Protein AF-A0A9D6NRW2-F1 (afdb_monomer)

Foldseek 3Di:
DDDDPDPPPQDFDWDKDKDKDFDDPDPPPPPVSVVSVVVVPVFFDWDPDWDDDPTTIITITTGGDDGDDPDDDDDDDDPPPCALDADPVRDTHRVCLVVLVVVLVPDDPPDPVSVVSVVVSVVRSVVVVVVVVCVVVVHDDDDDDLPQLLQAQLPPRDGDPVQCVDQFKGARPPPRDIDGSVVRSVSSRVCCQPPNCNHPPNPDPPPDDDD

Sequence (211 aa):
MQSEIHDRDQAARVEARPCRIWPRRQFLHRHLLERAYREAVSPGQRLNSYIITDRYVQFSFKIETGRKKASGEQVGVDTGVNVLAALFTGLKLGIDIKALIETINRCQYASKRQKKLRRALKQRIDLERLRMACEWNRVSYRTVPPYKTSQQWSECGHTEQGNRLSWERFRCRRCGYADDADVNAARNILSRFLTGAYGPGSQTNSVACPT

Secondary structure (DSSP, 8-state):
----------SPPEEEEEEEE---S-TT-HHHHHHHHHHHHTTEEEEEEEEE-SS-EEEEEEEEPPPP-SSS---------SSSEE-TTS-EE-TTHHHHHHHHHTSPTT-HHHHHHHHHHHHHHHHHHHHHHHHHTT--------TTTTTB-TTT--B-GGGB-SSSEEE-TTT--EEEHHHHHHHHHHHHHHHSTTSTTS-----PPP-

Structure (mmCIF, N/CA/C/O backbone):
data_AF-A0A9D6NRW2-F1
#
_entry.id   AF-A0A9D6NRW2-F1
#
loop_
_atom_site.group_PDB
_atom_site.id
_atom_site.type_symbol
_atom_site.label_atom_id
_atom_site.label_alt_id
_atom_site.label_comp_id
_atom_site.label_asym_id
_atom_site.label_entity_id
_atom_site.label_seq_id
_atom_site.pdbx_PDB_ins_code
_atom_site.Cartn_x
_atom_site.Cartn_y
_atom_site.Cartn_z
_atom_site.occupancy
_atom_site.B_iso_or_equiv
_atom_site.auth_seq_id
_atom_site.auth_comp_id
_atom_site.auth_asym_id
_atom_site.auth_atom_id
_atom_site.pdbx_PDB_model_num
ATOM 1 N N . MET A 1 1 ? 35.522 -1.851 -46.512 1.00 33.88 1 MET A N 1
ATOM 2 C CA . MET A 1 1 ? 36.092 -2.735 -45.473 1.00 33.88 1 MET A CA 1
ATOM 3 C C . MET A 1 1 ? 35.004 -3.036 -44.458 1.00 33.88 1 MET A C 1
ATOM 5 O O . MET A 1 1 ? 34.762 -2.228 -43.574 1.00 33.88 1 MET A O 1
ATOM 9 N N . GLN A 1 2 ? 34.287 -4.142 -44.646 1.00 28.48 2 GLN A N 1
ATOM 10 C CA . GLN A 1 2 ? 33.408 -4.696 -43.618 1.00 28.48 2 GLN A CA 1
ATOM 11 C C . GLN A 1 2 ? 34.302 -5.519 -42.688 1.00 28.48 2 GLN A C 1
ATOM 13 O O . GLN A 1 2 ? 34.907 -6.489 -43.129 1.00 28.48 2 GLN A O 1
ATOM 18 N N . SER A 1 3 ? 34.469 -5.081 -41.442 1.00 31.44 3 SER A N 1
ATOM 19 C CA . SER A 1 3 ? 35.182 -5.852 -40.426 1.00 31.44 3 SER A CA 1
ATOM 20 C C . SER A 1 3 ? 34.226 -6.869 -39.810 1.00 31.44 3 SER A C 1
ATOM 22 O O . SER A 1 3 ? 33.222 -6.498 -39.200 1.00 31.44 3 SER A O 1
ATOM 24 N N . GLU A 1 4 ? 34.559 -8.138 -40.005 1.00 34.22 4 GLU A N 1
ATOM 25 C CA . GLU A 1 4 ? 33.902 -9.332 -39.482 1.00 34.22 4 GLU A CA 1
ATOM 26 C C . GLU A 1 4 ? 33.720 -9.265 -37.957 1.00 34.22 4 GLU A C 1
ATOM 28 O O . GLU A 1 4 ? 34.686 -9.248 -37.190 1.00 34.22 4 GLU A O 1
ATOM 33 N N . ILE A 1 5 ? 32.465 -9.272 -37.500 1.00 35.81 5 ILE A N 1
ATOM 34 C CA . ILE A 1 5 ? 32.137 -9.529 -36.097 1.00 35.81 5 ILE A CA 1
ATOM 35 C C . ILE A 1 5 ? 32.291 -11.034 -35.887 1.00 35.81 5 ILE A C 1
ATOM 37 O O . ILE A 1 5 ? 31.466 -11.829 -36.326 1.00 35.81 5 ILE A O 1
ATOM 41 N N . HIS A 1 6 ? 33.393 -11.414 -35.248 1.00 33.50 6 HIS A N 1
ATOM 42 C CA . HIS A 1 6 ? 33.702 -12.790 -34.882 1.00 33.50 6 HIS A CA 1
ATOM 43 C C . HIS A 1 6 ? 32.576 -13.425 -34.043 1.00 33.50 6 HIS A C 1
ATOM 45 O O . HIS A 1 6 ? 32.294 -13.004 -32.919 1.00 33.50 6 HIS A O 1
ATOM 51 N N . ASP A 1 7 ? 31.995 -14.490 -34.594 1.00 38.12 7 ASP A N 1
ATOM 52 C CA . ASP A 1 7 ? 31.037 -15.427 -34.002 1.00 38.12 7 ASP A CA 1
ATOM 53 C C . ASP A 1 7 ? 31.695 -16.250 -32.872 1.00 38.12 7 ASP A C 1
ATOM 55 O O . ASP A 1 7 ? 32.063 -17.411 -33.041 1.00 38.12 7 ASP A O 1
ATOM 59 N N . ARG A 1 8 ? 31.948 -15.618 -31.717 1.00 41.25 8 ARG A N 1
ATOM 60 C CA . ARG A 1 8 ? 32.591 -16.268 -30.552 1.00 41.25 8 ARG A CA 1
ATOM 61 C C . ARG A 1 8 ? 31.644 -16.624 -29.403 1.00 41.25 8 ARG A C 1
ATOM 63 O O . ARG A 1 8 ? 32.096 -17.218 -28.430 1.00 41.25 8 ARG A O 1
ATOM 70 N N . ASP A 1 9 ? 30.347 -16.327 -29.499 1.00 43.69 9 ASP A N 1
ATOM 71 C CA . ASP A 1 9 ? 29.452 -16.312 -28.324 1.00 43.69 9 ASP A CA 1
ATOM 72 C C . ASP A 1 9 ? 28.302 -17.347 -28.363 1.00 43.69 9 ASP A C 1
ATOM 74 O O . ASP A 1 9 ? 27.262 -17.167 -27.724 1.00 43.69 9 ASP A O 1
ATOM 78 N N . GLN A 1 10 ? 28.486 -18.465 -29.084 1.00 43.47 10 GLN A N 1
ATOM 79 C CA . GLN A 1 10 ? 27.529 -19.591 -29.147 1.00 43.47 10 GLN A CA 1
ATOM 80 C C . GLN A 1 10 ? 27.740 -20.680 -28.071 1.00 43.47 10 GLN A C 1
ATOM 82 O O . GLN A 1 10 ? 27.147 -21.760 -28.148 1.00 43.47 10 GLN A O 1
ATOM 87 N N . ALA A 1 11 ? 28.567 -20.434 -27.053 1.00 43.16 11 ALA A N 1
ATOM 88 C CA . ALA A 1 11 ? 28.760 -21.389 -25.963 1.00 43.16 11 ALA A CA 1
ATOM 89 C C . ALA A 1 11 ? 27.529 -21.447 -25.037 1.00 43.16 11 ALA A C 1
ATOM 91 O O . ALA A 1 11 ? 26.902 -20.426 -24.741 1.00 43.16 11 ALA A O 1
ATOM 92 N N . ALA A 1 12 ? 27.198 -22.651 -24.555 1.00 43.31 12 ALA A N 1
ATOM 93 C CA . ALA A 1 12 ? 26.183 -22.858 -23.525 1.00 43.31 12 ALA A CA 1
ATOM 94 C C . ALA A 1 12 ? 26.472 -21.941 -22.325 1.00 43.31 12 ALA A C 1
ATOM 96 O O . ALA A 1 12 ? 27.567 -21.970 -21.756 1.00 43.31 12 ALA A O 1
ATOM 97 N N . ARG A 1 13 ? 25.506 -21.092 -21.955 1.00 49.69 13 ARG A N 1
ATOM 98 C CA . ARG A 1 13 ? 25.654 -20.214 -20.793 1.00 49.69 13 ARG A CA 1
ATOM 99 C C . ARG A 1 13 ? 25.195 -20.928 -19.533 1.00 49.69 13 ARG A C 1
ATOM 101 O O . ARG A 1 13 ? 24.233 -21.696 -19.514 1.00 49.69 13 ARG A O 1
ATOM 108 N N . VAL A 1 14 ? 25.918 -20.629 -18.468 1.00 49.00 14 VAL A N 1
ATOM 109 C CA . VAL A 1 14 ? 25.646 -21.102 -17.122 1.00 49.00 14 VAL A CA 1
ATOM 110 C C . VAL A 1 14 ? 24.808 -20.047 -16.423 1.00 49.00 14 VAL A C 1
ATOM 112 O O . VAL A 1 14 ? 25.286 -18.936 -16.199 1.00 49.00 14 VAL A O 1
ATOM 115 N N . GLU A 1 15 ? 23.577 -20.393 -16.062 1.00 53.94 15 GLU A N 1
ATOM 116 C CA . GLU A 1 15 ? 22.705 -19.500 -15.300 1.00 53.94 15 GLU A CA 1
ATOM 117 C C . GLU A 1 15 ? 22.513 -20.002 -13.871 1.00 53.94 15 GLU A C 1
ATOM 119 O O . GLU A 1 15 ? 22.439 -21.206 -13.615 1.00 53.94 15 GLU A O 1
ATOM 124 N N . ALA A 1 16 ? 22.424 -19.054 -12.934 1.00 52.38 16 ALA A N 1
ATOM 125 C CA . ALA A 1 16 ? 22.124 -19.324 -11.537 1.00 52.38 16 ALA A CA 1
ATOM 126 C C . ALA A 1 16 ? 20.607 -19.268 -11.310 1.00 52.38 16 ALA A C 1
ATOM 128 O O . ALA A 1 16 ? 20.009 -18.196 -11.417 1.00 52.38 16 ALA A O 1
ATOM 129 N N . ARG A 1 17 ? 19.982 -20.394 -10.944 1.00 53.72 17 ARG A N 1
ATOM 130 C CA . ARG A 1 17 ? 18.565 -20.411 -10.537 1.00 53.72 17 ARG A CA 1
ATOM 131 C C . ARG A 1 17 ? 18.404 -20.507 -9.019 1.00 53.72 17 ARG A C 1
ATOM 133 O O . ARG A 1 17 ? 18.996 -21.404 -8.415 1.00 53.72 17 ARG A O 1
ATOM 140 N N . PRO A 1 18 ? 17.603 -19.623 -8.395 1.00 51.34 18 PRO A N 1
ATOM 141 C CA . PRO A 1 18 ? 17.352 -19.669 -6.962 1.00 51.34 18 PRO A CA 1
ATOM 142 C C . PRO A 1 18 ? 16.276 -20.708 -6.607 1.00 51.34 18 PRO A C 1
ATOM 144 O O . PRO A 1 18 ? 15.181 -20.689 -7.161 1.00 51.34 18 PRO A O 1
ATOM 147 N N . CYS A 1 19 ? 16.550 -21.556 -5.618 1.00 56.75 19 CYS A N 1
ATOM 148 C CA . CYS A 1 19 ? 15.573 -22.448 -4.987 1.00 56.75 19 CYS A CA 1
ATOM 149 C C . CYS A 1 19 ? 15.439 -22.089 -3.505 1.00 56.75 19 CYS A C 1
ATOM 151 O O . CYS A 1 19 ? 16.456 -21.962 -2.823 1.00 56.75 19 CYS A O 1
ATOM 153 N N . ARG A 1 20 ? 14.212 -21.917 -2.996 1.00 60.41 20 ARG A N 1
ATOM 154 C CA . ARG A 1 20 ? 13.952 -21.574 -1.587 1.00 60.41 20 ARG A CA 1
ATOM 155 C C . ARG A 1 20 ? 13.416 -22.775 -0.824 1.00 60.41 20 ARG A C 1
ATOM 157 O O . ARG A 1 20 ? 12.373 -23.317 -1.174 1.00 60.41 20 ARG A O 1
ATOM 164 N N . ILE A 1 21 ? 14.097 -23.119 0.260 1.00 63.09 21 ILE A N 1
ATOM 165 C CA . ILE A 1 21 ? 13.715 -24.179 1.185 1.00 63.09 21 ILE A CA 1
ATOM 166 C C . ILE A 1 21 ? 13.201 -23.539 2.474 1.00 63.09 21 ILE A C 1
ATOM 168 O O . ILE A 1 21 ? 13.904 -22.739 3.086 1.00 63.09 21 ILE A O 1
ATOM 172 N N . TRP A 1 22 ? 11.979 -23.876 2.885 1.00 52.72 22 TRP A N 1
ATOM 173 C CA . TRP A 1 22 ? 11.290 -23.260 4.021 1.00 52.72 22 TRP A CA 1
ATOM 174 C C . TRP A 1 22 ? 11.469 -24.088 5.306 1.00 52.72 22 TRP A C 1
ATOM 176 O O . TRP A 1 22 ? 10.912 -25.181 5.393 1.00 52.72 22 TRP A O 1
ATOM 186 N N . PRO A 1 23 ? 12.160 -23.591 6.346 1.00 48.47 23 PRO A N 1
ATOM 187 C CA . PRO A 1 23 ? 12.061 -24.147 7.682 1.00 48.47 23 PRO A CA 1
ATOM 188 C C . PRO A 1 23 ? 10.747 -23.674 8.316 1.00 48.47 23 PRO A C 1
ATOM 190 O O . PRO A 1 23 ? 10.686 -22.628 8.960 1.00 48.47 23 PRO A O 1
ATOM 193 N N . ARG A 1 24 ? 9.657 -24.429 8.148 1.00 47.94 24 ARG A N 1
ATOM 194 C CA . ARG A 1 24 ? 8.547 -24.358 9.114 1.00 47.94 24 ARG A CA 1
ATOM 195 C C . ARG A 1 24 ? 8.767 -25.400 10.207 1.00 47.94 24 ARG A C 1
ATOM 197 O O . ARG A 1 24 ? 9.358 -26.444 9.966 1.00 47.94 24 ARG A O 1
ATOM 204 N N . ARG A 1 25 ? 8.288 -25.068 11.410 1.00 47.59 25 ARG A N 1
ATOM 205 C CA . ARG A 1 25 ? 8.412 -25.743 12.721 1.00 47.59 25 ARG A CA 1
ATOM 206 C C . ARG A 1 25 ? 7.926 -27.209 12.809 1.00 47.59 25 ARG A C 1
ATOM 208 O O . ARG A 1 25 ? 7.444 -27.625 13.853 1.00 47.59 25 ARG A O 1
ATOM 215 N N . GLN A 1 26 ? 8.047 -28.017 11.766 1.00 46.25 26 GLN A N 1
ATOM 216 C CA . GLN A 1 26 ? 7.724 -29.441 11.810 1.00 46.25 26 GLN A CA 1
ATOM 217 C C . GLN A 1 26 ? 8.862 -30.231 11.163 1.00 46.25 26 GLN A C 1
ATOM 219 O O . GLN A 1 26 ? 8.869 -30.504 9.965 1.00 46.25 26 GLN A O 1
ATOM 224 N N . PHE A 1 27 ? 9.841 -30.604 11.989 1.00 46.97 27 PHE A N 1
ATOM 225 C CA . PHE A 1 27 ? 10.793 -31.679 11.706 1.00 46.97 27 PHE A CA 1
ATOM 226 C C . PHE A 1 27 ? 10.055 -33.030 11.691 1.00 46.97 27 PHE A C 1
ATOM 228 O O . PHE A 1 27 ? 10.262 -33.859 12.568 1.00 46.97 27 PHE A O 1
ATOM 235 N N . LEU A 1 28 ? 9.156 -33.252 10.728 1.00 47.03 28 LEU A N 1
ATOM 236 C CA . LEU A 1 28 ? 8.478 -34.548 10.579 1.00 47.03 28 LEU A CA 1
ATOM 237 C C . LEU A 1 28 ? 8.667 -35.209 9.217 1.00 47.03 28 LEU A C 1
ATOM 239 O O . LEU A 1 28 ? 8.385 -36.391 9.083 1.00 47.03 28 LEU A O 1
ATOM 243 N N . HIS A 1 29 ? 9.257 -34.533 8.229 1.00 53.56 29 HIS A N 1
ATOM 244 C CA . HIS A 1 29 ? 9.536 -35.177 6.946 1.00 53.56 29 HIS A CA 1
ATOM 245 C C . HIS A 1 29 ? 10.869 -34.728 6.345 1.00 53.56 29 HIS A C 1
ATOM 247 O O . HIS A 1 29 ? 10.916 -34.036 5.328 1.00 53.56 29 HIS A O 1
ATOM 253 N N . ARG A 1 30 ? 11.975 -35.190 6.944 1.00 53.69 30 ARG A N 1
ATOM 254 C CA . ARG A 1 30 ? 13.327 -35.136 6.348 1.00 53.69 30 ARG A CA 1
ATOM 255 C C . ARG A 1 30 ? 13.319 -35.592 4.881 1.00 53.69 30 ARG A C 1
ATOM 257 O O . ARG A 1 30 ? 13.951 -34.969 4.036 1.00 53.69 30 ARG A O 1
ATOM 264 N N . HIS A 1 31 ? 12.515 -36.606 4.570 1.00 57.12 31 HIS A N 1
ATOM 265 C CA . HIS A 1 31 ? 12.363 -37.143 3.219 1.00 57.12 31 HIS A CA 1
ATOM 266 C C . HIS A 1 31 ? 11.700 -36.179 2.221 1.00 57.12 31 HIS A C 1
ATOM 268 O O . HIS A 1 31 ? 12.054 -36.212 1.049 1.00 57.12 31 HIS A O 1
ATOM 274 N N . LEU A 1 32 ? 10.792 -35.290 2.647 1.00 53.00 32 LEU A N 1
ATOM 275 C CA . LEU A 1 32 ? 10.181 -34.295 1.748 1.00 53.00 32 LEU A CA 1
ATOM 276 C C . LEU A 1 32 ? 11.162 -33.165 1.408 1.00 53.00 32 LEU A C 1
ATOM 278 O O . LEU A 1 32 ? 11.191 -32.700 0.272 1.00 53.00 32 LEU A O 1
ATOM 282 N N . LEU A 1 33 ? 12.010 -32.774 2.364 1.00 54.50 33 LEU A N 1
ATOM 283 C CA . LEU A 1 33 ? 13.116 -31.838 2.137 1.00 54.50 33 LEU A CA 1
ATOM 284 C C . LEU A 1 33 ? 14.186 -32.436 1.218 1.00 54.50 33 LEU A C 1
ATOM 286 O O . LEU A 1 33 ? 14.629 -31.770 0.287 1.00 54.50 33 LEU A O 1
ATOM 290 N N . GLU A 1 34 ? 14.568 -33.696 1.438 1.00 58.88 34 GLU A N 1
ATOM 291 C CA . GLU A 1 34 ? 15.503 -34.409 0.561 1.00 58.88 34 GLU A CA 1
ATOM 292 C C . GLU A 1 34 ? 14.926 -34.615 -0.843 1.00 58.88 34 GLU A C 1
ATOM 294 O O . GLU A 1 34 ? 15.659 -34.481 -1.820 1.00 58.88 34 GLU A O 1
ATOM 299 N N . ARG A 1 35 ? 13.621 -34.885 -0.968 1.00 58.44 35 ARG A N 1
ATOM 300 C CA . ARG A 1 35 ? 12.941 -35.013 -2.261 1.00 58.44 35 ARG A CA 1
ATOM 301 C C . ARG A 1 35 ? 12.887 -33.683 -3.010 1.00 58.44 35 ARG A C 1
ATOM 303 O O . ARG A 1 35 ? 13.325 -33.643 -4.150 1.00 58.44 35 ARG A O 1
ATOM 310 N N . ALA A 1 36 ? 12.460 -32.595 -2.364 1.00 57.03 36 ALA A N 1
ATOM 311 C CA . ALA A 1 36 ? 12.455 -31.260 -2.968 1.00 57.03 36 ALA A CA 1
ATOM 312 C C . ALA A 1 36 ? 13.871 -30.785 -3.342 1.00 57.03 36 ALA A C 1
ATOM 314 O O . ALA A 1 36 ? 14.063 -30.154 -4.379 1.00 57.03 36 ALA A O 1
ATOM 315 N N . TYR A 1 37 ? 14.879 -31.125 -2.529 1.00 62.03 37 TYR A N 1
ATOM 316 C CA . TYR A 1 37 ? 16.284 -30.883 -2.854 1.00 62.03 37 TYR A CA 1
ATOM 317 C C . TYR A 1 37 ? 16.719 -31.699 -4.078 1.00 62.03 37 TYR A C 1
ATOM 319 O O . TYR A 1 37 ? 17.259 -31.127 -5.015 1.00 62.03 37 TYR A O 1
ATOM 327 N N . ARG A 1 38 ? 16.438 -33.009 -4.129 1.00 61.59 38 ARG A N 1
ATOM 328 C CA . ARG A 1 38 ? 16.783 -33.869 -5.278 1.00 61.59 38 ARG A CA 1
ATOM 329 C C . ARG A 1 38 ? 16.070 -33.446 -6.567 1.00 61.59 38 ARG A C 1
ATOM 331 O O . ARG A 1 38 ? 16.714 -33.401 -7.608 1.00 61.59 38 ARG A O 1
ATOM 338 N N . GLU A 1 39 ? 14.790 -33.088 -6.490 1.00 61.78 39 GLU A N 1
ATOM 339 C CA . GLU A 1 39 ? 13.998 -32.598 -7.628 1.00 61.78 39 GLU A CA 1
ATOM 340 C C . GLU A 1 39 ? 14.512 -31.235 -8.137 1.00 61.78 39 GLU A C 1
ATOM 342 O O . GLU A 1 39 ? 14.531 -30.998 -9.341 1.00 61.78 39 GLU A O 1
ATOM 347 N N . ALA A 1 40 ? 15.011 -30.357 -7.255 1.00 55.34 40 ALA A N 1
ATOM 348 C CA . ALA A 1 40 ? 15.626 -29.082 -7.646 1.00 55.34 40 ALA A CA 1
ATOM 349 C C . ALA A 1 40 ? 17.075 -29.212 -8.167 1.00 55.34 40 ALA A C 1
ATOM 351 O O . ALA A 1 40 ? 17.564 -28.312 -8.850 1.00 55.34 40 ALA A O 1
ATOM 352 N N . VAL A 1 41 ? 17.766 -30.307 -7.833 1.00 57.72 41 VAL A N 1
ATOM 353 C CA . VAL A 1 41 ? 19.179 -30.568 -8.170 1.00 57.72 41 VAL A CA 1
ATOM 354 C C . VAL A 1 41 ? 19.350 -31.204 -9.557 1.00 57.72 41 VAL A C 1
ATOM 356 O O . VAL A 1 41 ? 20.443 -31.133 -10.118 1.00 57.72 41 VAL A O 1
ATOM 359 N N . SER A 1 42 ? 18.307 -31.800 -10.147 1.00 52.81 42 SER A N 1
ATOM 360 C CA . SER A 1 42 ? 18.442 -32.604 -11.374 1.00 52.81 42 SER A CA 1
ATOM 361 C C . SER A 1 42 ? 18.473 -31.806 -12.691 1.00 52.81 42 SER A C 1
ATOM 363 O O . SER A 1 42 ? 17.895 -32.242 -13.691 1.00 52.81 42 SER A O 1
ATOM 365 N N . PRO A 1 43 ? 19.127 -30.633 -12.730 1.00 57.56 43 PRO A N 1
ATOM 366 C CA . PRO A 1 43 ? 20.043 -30.440 -13.856 1.00 57.56 43 PRO A CA 1
ATOM 367 C C . PRO A 1 43 ? 21.329 -29.659 -13.528 1.00 57.56 43 PRO A C 1
ATOM 369 O O . PRO A 1 43 ? 21.967 -29.161 -14.454 1.00 57.56 43 PRO A O 1
ATOM 372 N N . GLY A 1 44 ? 21.720 -29.477 -12.258 1.00 63.34 44 GLY A N 1
ATOM 373 C CA . GLY A 1 44 ? 22.738 -28.465 -11.957 1.00 63.34 44 GLY A CA 1
ATOM 374 C C . GLY A 1 44 ? 23.656 -28.662 -10.755 1.00 63.34 44 GLY A C 1
ATOM 375 O O . GLY A 1 44 ? 23.250 -29.099 -9.681 1.00 63.34 44 GLY A O 1
ATOM 376 N N . GLN A 1 45 ? 24.913 -28.231 -10.916 1.00 69.50 45 GLN A N 1
ATOM 377 C CA . GLN A 1 45 ? 25.888 -28.130 -9.828 1.00 69.50 45 GLN A CA 1
ATOM 378 C C . GLN A 1 45 ? 25.470 -27.007 -8.863 1.00 69.50 45 GLN A C 1
ATOM 380 O O . GLN A 1 45 ? 25.255 -25.867 -9.271 1.00 69.50 45 GLN A O 1
ATOM 385 N N . ARG A 1 46 ? 25.371 -27.288 -7.561 1.00 72.31 46 ARG A N 1
ATOM 386 C CA . ARG A 1 46 ? 25.079 -26.259 -6.549 1.00 72.31 46 ARG A CA 1
ATOM 387 C C . ARG A 1 46 ? 26.231 -25.247 -6.460 1.00 72.31 46 ARG A C 1
ATOM 389 O O . ARG A 1 46 ? 27.386 -25.641 -6.327 1.00 72.31 46 ARG A O 1
ATOM 396 N N . LEU A 1 47 ? 25.920 -23.952 -6.479 1.00 71.56 47 LEU A N 1
ATOM 397 C CA . LEU A 1 47 ? 26.892 -22.881 -6.240 1.00 71.56 47 LEU A CA 1
ATOM 398 C C . LEU A 1 47 ? 27.233 -22.768 -4.743 1.00 71.56 47 LEU A C 1
ATOM 400 O O . LEU A 1 47 ? 26.434 -23.124 -3.873 1.00 71.56 47 LEU A O 1
ATOM 404 N N . ASN A 1 48 ? 28.415 -22.229 -4.432 1.00 69.69 48 ASN A N 1
ATOM 405 C CA . ASN A 1 48 ? 28.876 -22.052 -3.047 1.00 69.69 48 ASN A CA 1
ATOM 406 C C . ASN A 1 48 ? 28.132 -20.947 -2.279 1.00 69.69 48 ASN A C 1
ATOM 408 O O . ASN A 1 48 ? 28.246 -20.876 -1.059 1.00 69.69 48 ASN A O 1
ATOM 412 N N . SER A 1 49 ? 27.358 -20.102 -2.962 1.00 6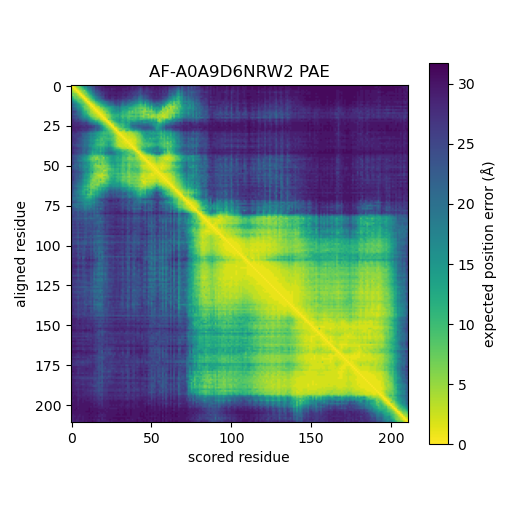6.44 49 SER A N 1
ATOM 413 C CA . SER A 1 49 ? 26.588 -19.032 -2.334 1.00 66.44 49 SER A CA 1
ATOM 414 C C . SER A 1 49 ? 25.223 -19.517 -1.837 1.00 66.44 49 SER A C 1
ATOM 416 O O . SER A 1 49 ? 24.499 -20.240 -2.526 1.00 66.44 49 SER A O 1
ATOM 418 N N . TYR A 1 50 ? 24.858 -19.080 -0.633 1.00 70.94 50 TYR A N 1
ATOM 419 C CA . TYR A 1 50 ? 23.556 -19.323 -0.019 1.00 70.94 50 TYR A CA 1
ATOM 420 C C . TYR A 1 50 ? 23.017 -18.039 0.621 1.00 70.94 50 TYR A C 1
ATOM 422 O O . TYR A 1 50 ? 23.783 -17.196 1.087 1.00 70.94 50 TYR A O 1
ATOM 430 N N . ILE A 1 51 ? 21.691 -17.885 0.653 1.00 71.88 51 ILE A N 1
ATOM 431 C CA . ILE A 1 51 ? 21.018 -16.806 1.395 1.00 71.88 51 ILE A CA 1
ATOM 432 C C . ILE A 1 51 ? 20.226 -17.447 2.527 1.00 71.88 51 ILE A C 1
ATOM 434 O O . ILE A 1 51 ? 19.329 -18.244 2.266 1.00 71.88 51 ILE A O 1
ATOM 438 N N . ILE A 1 52 ? 20.533 -17.088 3.772 1.00 70.38 52 ILE A N 1
ATOM 439 C CA . ILE A 1 52 ? 19.804 -17.564 4.953 1.00 70.38 52 ILE A CA 1
ATOM 440 C C . ILE A 1 52 ? 18.929 -16.430 5.476 1.00 70.38 52 ILE A C 1
ATOM 442 O O . ILE A 1 52 ? 19.386 -15.303 5.656 1.00 70.38 52 ILE A O 1
ATOM 446 N N . THR A 1 53 ? 17.664 -16.742 5.725 1.00 66.69 53 THR A N 1
ATOM 447 C CA . THR A 1 53 ? 16.702 -15.876 6.410 1.00 66.69 53 THR A CA 1
ATOM 448 C C . THR A 1 53 ? 16.017 -16.665 7.525 1.00 66.69 53 THR A C 1
ATOM 450 O O . THR A 1 53 ? 16.125 -17.889 7.582 1.00 66.69 53 THR A O 1
ATOM 453 N N . ASP A 1 54 ? 15.262 -15.982 8.384 1.00 63.16 54 ASP A N 1
ATOM 454 C CA . ASP A 1 54 ? 14.407 -16.598 9.410 1.00 63.16 54 ASP A CA 1
ATOM 455 C C . ASP A 1 54 ? 13.296 -17.493 8.823 1.00 63.16 54 ASP A C 1
ATOM 457 O O . ASP A 1 54 ? 12.714 -18.310 9.533 1.00 63.16 54 ASP A O 1
ATOM 461 N N . ARG A 1 55 ? 12.994 -17.341 7.526 1.00 54.91 55 ARG A N 1
ATOM 462 C CA . ARG A 1 55 ? 11.875 -18.007 6.841 1.00 54.91 55 ARG A CA 1
ATOM 463 C C . ARG A 1 55 ? 12.279 -19.009 5.774 1.00 54.91 55 ARG A C 1
ATOM 465 O O . ARG A 1 55 ? 11.425 -19.796 5.371 1.00 54.91 55 ARG A O 1
ATOM 472 N N . TYR A 1 56 ? 13.507 -18.941 5.266 1.00 66.38 56 TYR A N 1
ATOM 473 C CA . TYR A 1 56 ? 14.009 -19.831 4.219 1.00 66.38 56 TYR A CA 1
ATOM 474 C C . TYR A 1 56 ? 15.533 -19.807 4.093 1.00 66.38 56 TYR A C 1
ATOM 476 O O . TYR A 1 56 ? 16.185 -18.800 4.380 1.00 66.38 56 TYR A O 1
ATOM 484 N N . VAL A 1 57 ? 16.073 -20.900 3.556 1.00 66.44 57 VAL A N 1
ATOM 485 C CA . VAL A 1 57 ? 17.419 -20.973 2.982 1.00 66.44 57 VAL A CA 1
ATOM 486 C C . VAL A 1 57 ? 17.281 -21.030 1.466 1.00 66.44 57 VAL A C 1
ATOM 488 O O . VAL A 1 57 ? 16.516 -21.836 0.941 1.00 66.44 57 VAL A O 1
ATOM 491 N N . GLN A 1 58 ? 17.982 -20.154 0.755 1.00 72.62 58 GLN A N 1
ATOM 492 C CA . GLN A 1 58 ? 18.027 -20.156 -0.700 1.00 72.62 58 GLN A CA 1
ATOM 493 C C . GLN A 1 58 ? 19.356 -20.725 -1.182 1.00 72.62 58 GLN A C 1
ATOM 495 O O . GLN A 1 58 ? 20.415 -20.207 -0.822 1.00 72.62 58 GLN A O 1
ATOM 500 N N . PHE A 1 59 ? 19.280 -21.738 -2.038 1.00 71.69 59 PHE A N 1
ATOM 501 C CA . PHE A 1 59 ? 20.416 -22.278 -2.776 1.00 71.69 59 PHE A CA 1
ATOM 502 C C . PHE A 1 59 ? 20.354 -21.800 -4.222 1.00 71.69 59 PHE A C 1
ATOM 504 O O . PHE A 1 59 ? 19.267 -21.658 -4.785 1.00 71.69 59 PHE A O 1
ATOM 511 N N . SER A 1 60 ? 21.516 -21.559 -4.817 1.00 72.00 60 SER A N 1
ATOM 512 C CA . SER A 1 60 ? 21.631 -21.256 -6.241 1.00 72.00 60 SER A CA 1
ATOM 513 C C . SER A 1 60 ? 22.270 -22.439 -6.955 1.00 72.00 60 SER A C 1
ATOM 515 O O . SER A 1 60 ? 23.266 -22.983 -6.476 1.00 72.00 60 SER A O 1
ATOM 517 N N . PHE A 1 61 ? 21.722 -22.827 -8.101 1.00 71.25 61 PHE A N 1
ATOM 518 C CA . PHE A 1 61 ? 22.238 -23.933 -8.909 1.00 71.25 61 PHE A CA 1
ATOM 519 C C . PHE A 1 61 ? 22.724 -23.414 -10.255 1.00 71.25 61 PHE A C 1
ATOM 521 O O . PHE A 1 61 ? 22.046 -22.596 -10.875 1.00 71.25 61 PHE A O 1
ATOM 528 N N . LYS A 1 62 ? 23.891 -23.896 -10.684 1.00 65.69 62 LYS A N 1
ATOM 529 C CA . LYS A 1 62 ? 24.420 -23.755 -12.039 1.00 65.69 62 LYS A CA 1
ATOM 530 C C . LYS A 1 62 ? 23.689 -24.756 -12.916 1.00 65.69 62 LYS A C 1
ATOM 532 O O . LYS A 1 62 ? 23.874 -25.952 -12.736 1.00 65.69 62 LYS A O 1
ATOM 537 N N . ILE A 1 63 ? 22.867 -24.265 -13.833 1.00 68.12 63 ILE A N 1
ATOM 538 C CA . ILE A 1 63 ? 22.151 -25.103 -14.796 1.00 68.12 63 ILE A CA 1
ATOM 539 C C . ILE A 1 63 ? 22.762 -24.862 -16.171 1.00 68.12 63 ILE A C 1
ATOM 541 O O . ILE A 1 63 ? 22.988 -23.712 -16.561 1.00 68.12 63 ILE A O 1
ATOM 545 N N . GLU A 1 64 ? 23.045 -25.946 -16.888 1.00 63.50 64 GLU A N 1
ATOM 546 C CA . GLU A 1 64 ? 23.391 -25.870 -18.302 1.00 63.50 64 GLU A CA 1
ATOM 547 C C . GLU A 1 64 ? 22.135 -25.503 -19.087 1.00 63.50 64 GLU A C 1
ATOM 549 O O . GLU A 1 64 ? 21.148 -26.239 -19.113 1.00 63.50 64 GLU A O 1
ATOM 554 N N . THR A 1 65 ? 22.145 -24.318 -19.688 1.00 62.97 65 THR A N 1
ATOM 555 C CA . THR A 1 65 ? 21.077 -23.907 -20.596 1.00 62.97 65 THR A CA 1
ATOM 556 C C . THR A 1 65 ? 21.436 -24.334 -22.018 1.00 62.97 65 THR A C 1
ATOM 558 O O . THR A 1 65 ? 22.603 -24.296 -22.412 1.00 62.97 65 THR A O 1
ATOM 561 N N . GLY A 1 66 ? 20.435 -24.783 -22.786 1.00 66.44 66 GLY A N 1
ATOM 5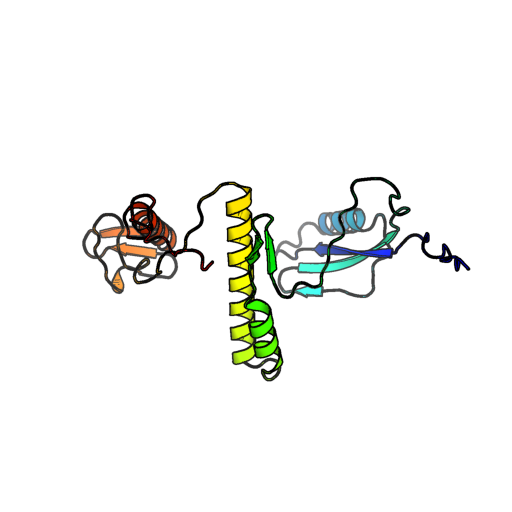62 C CA . GLY A 1 66 ? 20.618 -25.125 -24.199 1.00 66.44 66 GLY A CA 1
ATOM 563 C C . GLY A 1 66 ? 21.081 -23.922 -25.031 1.00 66.44 66 GLY A C 1
ATOM 564 O O . GLY A 1 66 ? 21.117 -22.787 -24.551 1.00 66.44 66 GLY A O 1
ATOM 565 N N . ARG A 1 67 ? 21.419 -24.154 -26.306 1.00 62.88 67 ARG A N 1
ATOM 566 C CA . ARG A 1 67 ? 21.802 -23.071 -27.230 1.00 62.88 67 ARG A CA 1
ATOM 567 C C . ARG A 1 67 ? 20.721 -21.983 -27.248 1.00 62.88 67 ARG A C 1
ATOM 569 O O . ARG A 1 67 ? 19.528 -22.296 -27.260 1.00 62.88 67 ARG A O 1
ATOM 576 N N . LYS A 1 68 ? 21.134 -20.708 -27.261 1.00 60.34 68 LYS A N 1
ATOM 577 C CA . LYS A 1 68 ? 20.208 -19.576 -27.425 1.00 60.34 68 LYS A CA 1
ATOM 578 C C . LYS A 1 68 ? 19.329 -19.827 -28.651 1.00 60.34 68 LYS A C 1
ATOM 580 O O . LYS A 1 68 ? 19.837 -20.183 -29.713 1.00 60.34 68 LYS A O 1
ATOM 585 N N . LYS A 1 69 ? 18.017 -19.638 -28.506 1.00 66.12 69 LYS A N 1
ATOM 586 C CA . LYS A 1 69 ? 17.094 -19.716 -29.641 1.00 66.12 69 LYS A CA 1
ATOM 587 C C . LYS A 1 69 ? 17.437 -18.582 -30.609 1.00 66.12 69 LYS A C 1
ATOM 589 O O . LYS A 1 69 ? 17.301 -17.417 -30.252 1.00 66.12 69 LYS A O 1
ATOM 594 N N . ALA A 1 70 ? 17.910 -18.930 -31.804 1.00 60.72 70 ALA A N 1
ATOM 595 C CA . ALA A 1 70 ? 18.233 -17.962 -32.854 1.00 60.72 70 ALA A CA 1
ATOM 596 C C . ALA A 1 70 ? 16.972 -17.384 -33.524 1.00 60.72 70 ALA A C 1
ATOM 598 O O . ALA A 1 70 ? 17.028 -16.315 -34.123 1.00 60.72 70 ALA A O 1
ATOM 599 N N . SER A 1 71 ? 15.830 -18.065 -33.389 1.00 58.06 71 SER A N 1
ATOM 600 C CA . SER A 1 71 ? 14.538 -17.670 -33.950 1.00 58.06 71 SER A CA 1
ATOM 601 C C . SER A 1 71 ? 13.423 -17.723 -32.898 1.00 58.06 71 SER A C 1
ATOM 603 O O . SER A 1 71 ? 13.435 -18.550 -31.982 1.00 58.06 71 SER A O 1
ATOM 605 N N . GLY A 1 72 ? 12.474 -16.794 -33.018 1.00 61.81 72 GLY A N 1
ATOM 606 C CA . GLY A 1 72 ? 11.405 -16.529 -32.053 1.00 61.81 72 GLY A CA 1
ATOM 607 C C . GLY A 1 72 ? 11.235 -15.027 -31.824 1.00 61.81 72 GLY A C 1
ATOM 608 O O . GLY A 1 72 ? 12.081 -14.240 -32.243 1.00 61.81 72 GLY A O 1
ATOM 609 N N . GLU A 1 73 ? 10.145 -14.623 -31.174 1.00 44.69 73 GLU A N 1
ATOM 610 C CA . GLU A 1 73 ? 9.925 -13.229 -30.781 1.00 44.69 73 GLU A CA 1
ATOM 611 C C . GLU A 1 73 ? 11.012 -12.811 -29.776 1.00 44.69 73 GLU A C 1
ATOM 613 O O . GLU A 1 73 ? 11.076 -13.304 -28.647 1.00 44.69 73 GLU A O 1
ATOM 618 N N . GLN A 1 74 ? 11.938 -11.965 -30.225 1.00 50.16 74 GLN A N 1
ATOM 619 C CA . GLN A 1 74 ? 13.033 -11.463 -29.405 1.00 50.16 74 GLN A CA 1
ATOM 620 C C . GLN A 1 74 ? 12.590 -10.158 -28.750 1.00 50.16 74 GLN A C 1
ATOM 622 O O . GLN A 1 74 ? 12.357 -9.160 -29.428 1.00 50.16 74 GLN A O 1
ATOM 627 N N . VAL A 1 75 ? 12.497 -10.155 -27.421 1.00 45.31 75 VAL A N 1
ATOM 628 C CA . VAL A 1 75 ? 12.223 -8.939 -26.651 1.00 45.31 75 VAL A CA 1
ATOM 629 C C . VAL A 1 75 ? 13.549 -8.397 -26.129 1.00 45.31 75 VAL A C 1
ATOM 631 O O . VAL A 1 75 ? 14.138 -8.945 -25.196 1.00 45.31 75 VAL A O 1
ATOM 634 N N . GLY A 1 76 ? 14.038 -7.322 -26.745 1.00 37.09 76 GLY A N 1
ATOM 635 C CA . GLY A 1 76 ? 15.126 -6.525 -26.186 1.00 37.09 76 GLY A CA 1
ATOM 636 C C . GLY A 1 76 ? 14.616 -5.742 -24.977 1.00 37.09 76 GLY A C 1
ATOM 637 O O . GLY A 1 76 ? 13.714 -4.921 -25.112 1.00 37.09 76 GLY A O 1
ATOM 638 N N . VAL A 1 77 ? 15.169 -6.004 -23.793 1.00 35.34 77 VAL A N 1
ATOM 639 C CA . VAL A 1 77 ? 14.830 -5.266 -22.568 1.00 35.34 77 VAL A CA 1
ATOM 640 C C . VAL A 1 77 ? 15.951 -4.271 -22.288 1.00 35.34 77 VAL A C 1
ATOM 642 O O . VAL A 1 77 ? 17.003 -4.649 -21.775 1.00 35.34 77 VAL A O 1
ATOM 645 N N . ASP A 1 78 ? 15.739 -3.002 -22.638 1.00 38.09 78 ASP A N 1
ATOM 646 C CA . ASP A 1 78 ? 16.624 -1.917 -22.215 1.00 38.09 78 ASP A CA 1
ATOM 647 C C . ASP A 1 78 ? 16.468 -1.705 -20.701 1.00 38.09 78 ASP A C 1
ATOM 649 O O . ASP A 1 78 ? 15.422 -1.279 -20.209 1.00 38.09 78 ASP A O 1
ATOM 653 N N . THR A 1 79 ? 17.506 -2.046 -19.936 1.00 43.72 79 THR A N 1
ATOM 654 C CA . THR A 1 79 ? 17.548 -1.827 -18.484 1.00 43.72 79 THR A CA 1
ATOM 655 C C . THR A 1 79 ? 18.008 -0.415 -18.108 1.00 43.72 79 THR A C 1
ATOM 657 O O . THR A 1 79 ? 18.185 -0.131 -16.923 1.00 43.72 79 THR A O 1
ATOM 660 N N . GLY A 1 80 ? 18.208 0.484 -19.079 1.00 47.84 80 GLY A N 1
ATOM 661 C CA . GLY A 1 80 ? 18.568 1.890 -18.890 1.00 47.84 80 GLY A CA 1
ATOM 662 C C . GLY A 1 80 ? 17.417 2.752 -18.373 1.00 47.84 80 GLY A C 1
ATOM 663 O O . GLY A 1 80 ? 17.093 3.792 -18.940 1.00 47.84 80 GLY A O 1
ATOM 664 N N . VAL A 1 81 ? 16.739 2.338 -17.305 1.00 55.38 81 VAL A N 1
ATOM 665 C CA . VAL A 1 81 ? 15.468 2.963 -16.942 1.00 55.38 81 VAL A CA 1
ATOM 666 C C . VAL A 1 81 ? 15.711 4.128 -15.970 1.00 55.38 81 VAL A C 1
ATOM 668 O O . VAL A 1 81 ? 15.757 3.972 -14.754 1.00 55.38 81 VAL A O 1
ATOM 671 N N . ASN A 1 82 ? 15.853 5.345 -16.519 1.00 62.44 82 ASN A N 1
ATOM 672 C CA . ASN A 1 82 ? 15.710 6.605 -15.758 1.00 62.44 82 ASN A CA 1
ATOM 673 C C . ASN A 1 82 ? 14.288 6.779 -15.171 1.00 62.44 82 ASN A C 1
ATOM 675 O O . ASN A 1 82 ? 14.024 7.726 -14.435 1.00 62.44 82 ASN A O 1
ATOM 679 N N . VAL A 1 83 ? 13.372 5.885 -15.538 1.00 70.06 83 VAL A N 1
ATOM 680 C CA . VAL A 1 83 ? 11.969 5.818 -15.127 1.00 70.06 83 VAL A CA 1
ATOM 681 C C . VAL A 1 83 ? 11.688 4.402 -14.591 1.00 70.06 83 VAL A C 1
ATOM 683 O O . VAL A 1 83 ? 12.600 3.594 -14.489 1.00 70.06 83 VAL A O 1
ATOM 686 N N . LEU A 1 84 ? 10.471 4.061 -14.187 1.00 74.75 84 LEU A N 1
ATOM 687 C CA . LEU A 1 84 ? 10.105 2.672 -13.870 1.00 74.75 84 LEU A CA 1
ATOM 688 C C . LEU A 1 84 ? 9.554 1.940 -15.092 1.00 74.75 84 LEU A C 1
ATOM 690 O O . LEU A 1 84 ? 9.838 0.763 -15.289 1.00 74.75 84 LEU A O 1
ATOM 694 N N . ALA A 1 85 ? 8.745 2.641 -15.884 1.00 69.75 85 ALA A N 1
ATOM 695 C CA . ALA A 1 85 ? 8.119 2.119 -17.086 1.00 69.75 85 ALA A CA 1
ATOM 696 C C . ALA A 1 85 ? 7.784 3.266 -18.045 1.00 69.75 85 ALA A C 1
ATOM 698 O O . ALA A 1 85 ? 7.465 4.375 -17.609 1.00 69.75 85 ALA A O 1
ATOM 699 N N . ALA A 1 86 ? 7.826 2.985 -19.343 1.00 73.00 86 ALA A N 1
ATOM 700 C CA . ALA A 1 86 ? 7.270 3.840 -20.382 1.00 73.00 86 ALA A CA 1
ATOM 701 C C . ALA A 1 86 ? 6.101 3.097 -21.036 1.00 73.00 86 ALA A C 1
ATOM 703 O O . ALA A 1 86 ? 6.226 1.923 -21.380 1.00 73.00 86 ALA A O 1
ATOM 704 N N . LEU A 1 87 ? 4.958 3.765 -21.162 1.00 66.88 87 LEU A N 1
ATOM 705 C CA . LEU A 1 87 ? 3.757 3.218 -21.784 1.00 66.88 87 LEU A CA 1
ATOM 706 C C . LEU A 1 87 ? 3.691 3.621 -23.263 1.00 66.88 87 LEU A C 1
ATOM 708 O O . LEU A 1 87 ? 4.239 4.652 -23.654 1.00 66.88 87 LEU A O 1
ATOM 712 N N . PHE A 1 88 ? 2.959 2.851 -24.077 1.00 65.31 88 PHE A N 1
ATOM 713 C CA . PHE A 1 88 ? 2.737 3.158 -25.502 1.00 65.31 88 PHE A CA 1
ATOM 714 C C . PHE A 1 88 ? 2.011 4.497 -25.723 1.00 65.31 88 PHE A C 1
ATOM 716 O O . PHE A 1 88 ? 2.116 5.097 -26.786 1.00 65.31 88 PHE A O 1
ATOM 723 N N . THR A 1 89 ? 1.306 4.988 -24.701 1.00 70.06 89 THR A N 1
ATOM 724 C CA . THR A 1 89 ? 0.6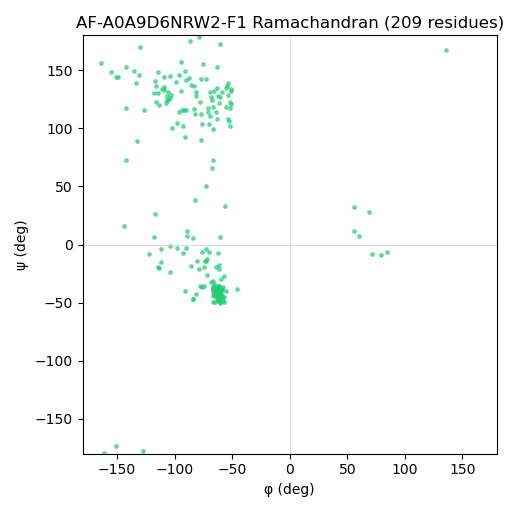58 6.305 -24.672 1.00 70.06 89 THR A CA 1
ATOM 725 C C . THR A 1 89 ? 1.647 7.467 -24.525 1.00 70.06 89 THR A C 1
ATOM 727 O O . THR A 1 89 ? 1.231 8.619 -24.494 1.00 70.06 89 THR A O 1
ATOM 730 N N . GLY A 1 90 ? 2.946 7.189 -24.369 1.00 71.25 90 GLY A N 1
ATOM 731 C CA . GLY A 1 90 ? 3.981 8.185 -24.080 1.00 71.25 90 GLY A CA 1
ATOM 732 C C . GLY A 1 90 ? 4.123 8.528 -22.592 1.00 71.25 90 GLY A C 1
ATOM 733 O O . GLY A 1 90 ? 5.067 9.224 -22.211 1.00 71.25 90 GLY A O 1
ATOM 734 N N . LEU A 1 91 ? 3.241 8.013 -21.726 1.00 73.31 91 LEU A N 1
ATOM 735 C CA . LEU A 1 91 ? 3.323 8.232 -20.282 1.00 73.31 91 LEU A CA 1
ATOM 736 C C . LEU A 1 91 ? 4.533 7.497 -19.684 1.00 73.31 91 LEU A C 1
ATOM 738 O O . LEU A 1 91 ? 4.724 6.301 -19.900 1.00 73.31 91 LEU A O 1
ATOM 742 N N . LYS A 1 92 ? 5.322 8.207 -18.874 1.00 78.25 92 LYS A N 1
ATOM 743 C CA . LYS A 1 92 ? 6.456 7.651 -18.126 1.00 78.25 92 LYS A CA 1
ATOM 744 C C . LYS A 1 92 ? 6.107 7.568 -16.641 1.00 78.25 92 LYS A C 1
ATOM 746 O O . LYS A 1 92 ? 5.798 8.582 -16.019 1.00 78.25 92 LYS A O 1
ATOM 751 N N . LEU A 1 93 ? 6.173 6.371 -16.070 1.00 74.12 93 LEU A N 1
ATOM 752 C CA . LEU A 1 93 ? 5.921 6.110 -14.651 1.00 74.12 93 LEU A CA 1
ATOM 753 C C . LEU A 1 93 ? 7.237 6.072 -13.878 1.00 74.12 93 LEU A C 1
ATOM 755 O O . LEU A 1 93 ? 8.242 5.612 -14.407 1.00 74.12 93 LEU A O 1
ATOM 759 N N . GLY A 1 94 ? 7.244 6.523 -12.622 1.00 74.88 94 GLY A N 1
ATOM 760 C CA . GLY A 1 94 ? 8.416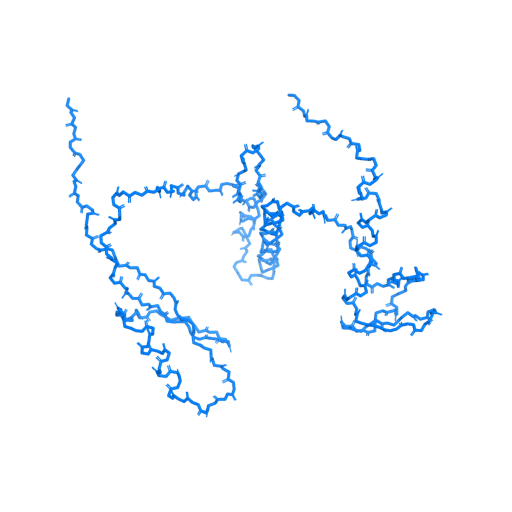 6.423 -11.740 1.00 74.88 94 GLY A CA 1
ATOM 761 C C . GLY A 1 94 ? 9.611 7.302 -12.129 1.00 74.88 94 GLY A C 1
ATOM 762 O O . GLY A 1 94 ? 10.750 6.952 -11.832 1.00 74.88 94 GLY A O 1
ATOM 763 N N . ILE A 1 95 ? 9.364 8.438 -12.786 1.00 82.69 95 ILE A N 1
ATOM 764 C CA . ILE A 1 95 ? 10.379 9.457 -13.126 1.00 82.69 95 ILE A CA 1
ATOM 765 C C . ILE A 1 95 ? 11.137 9.994 -11.895 1.00 82.69 95 ILE A C 1
ATOM 767 O O . ILE A 1 95 ? 12.288 10.408 -11.988 1.00 82.69 95 ILE A O 1
ATOM 771 N N . ASP A 1 96 ? 10.501 9.962 -10.723 1.00 83.94 96 ASP A N 1
ATOM 772 C CA . ASP A 1 96 ? 11.011 10.432 -9.434 1.00 83.94 96 ASP A CA 1
ATOM 773 C C . ASP A 1 96 ? 11.952 9.427 -8.747 1.00 83.94 96 ASP A C 1
ATOM 775 O O . ASP A 1 96 ? 12.682 9.780 -7.815 1.00 83.94 96 ASP A O 1
ATOM 779 N N . ILE A 1 97 ? 11.975 8.172 -9.205 1.00 84.31 97 ILE A N 1
ATOM 780 C CA . ILE A 1 97 ? 12.715 7.085 -8.551 1.00 84.31 97 ILE A CA 1
ATOM 781 C C . ILE A 1 97 ? 14.219 7.345 -8.548 1.00 84.31 97 ILE A C 1
ATOM 783 O O . ILE A 1 97 ? 14.879 7.086 -7.539 1.00 84.31 97 ILE A O 1
ATOM 787 N N . LYS A 1 98 ? 14.765 7.900 -9.633 1.00 84.31 98 LYS A N 1
ATOM 788 C CA . LYS A 1 98 ? 16.197 8.200 -9.729 1.00 84.31 98 LYS A CA 1
ATOM 789 C C . LYS A 1 98 ? 16.645 9.183 -8.644 1.00 84.31 98 LYS A C 1
ATOM 791 O O . LYS A 1 98 ? 17.569 8.883 -7.888 1.00 84.31 98 LYS A O 1
ATOM 796 N N . ALA A 1 99 ? 15.922 10.291 -8.483 1.00 86.81 99 ALA A N 1
ATOM 797 C CA . ALA A 1 99 ? 16.208 11.291 -7.454 1.00 86.81 99 ALA A CA 1
ATOM 798 C C . ALA A 1 99 ? 16.094 10.709 -6.026 1.00 86.81 99 ALA A C 1
ATOM 800 O O . ALA A 1 99 ? 16.884 11.037 -5.130 1.00 86.81 99 ALA A O 1
ATOM 801 N N . LEU A 1 100 ? 15.141 9.795 -5.800 1.00 86.19 100 LEU A N 1
ATOM 802 C CA . LEU A 1 100 ? 15.006 9.080 -4.527 1.00 86.19 100 LEU A CA 1
ATOM 803 C C . LEU A 1 100 ? 16.201 8.154 -4.256 1.00 86.19 100 LEU A C 1
ATOM 805 O O . LEU A 1 100 ? 16.717 8.141 -3.136 1.00 86.19 100 LEU A O 1
ATOM 809 N N . ILE A 1 101 ? 16.666 7.409 -5.263 1.00 87.44 101 ILE A N 1
ATOM 810 C CA . ILE A 1 101 ? 17.847 6.537 -5.159 1.00 87.44 101 ILE A CA 1
ATOM 811 C C . ILE A 1 101 ? 19.098 7.362 -4.846 1.00 87.44 101 ILE A C 1
ATOM 813 O O . ILE A 1 101 ? 19.830 7.034 -3.913 1.00 87.44 101 ILE A O 1
ATOM 817 N N . GLU A 1 102 ? 19.311 8.471 -5.551 1.00 89.75 102 GLU A N 1
ATOM 818 C CA . GLU A 1 102 ? 20.432 9.383 -5.296 1.00 89.75 102 GLU A CA 1
ATOM 819 C C . GLU A 1 102 ? 20.390 9.942 -3.866 1.00 89.75 102 GLU A C 1
ATOM 821 O O . GLU A 1 102 ? 21.407 10.033 -3.175 1.00 89.75 102 GLU A O 1
ATOM 826 N N . THR A 1 103 ? 19.197 10.242 -3.355 1.00 89.62 103 THR A N 1
ATOM 827 C CA . THR A 1 103 ? 19.007 10.682 -1.967 1.00 89.62 103 THR A CA 1
ATOM 828 C C . THR A 1 103 ? 19.334 9.580 -0.954 1.00 89.62 103 THR A C 1
ATOM 830 O O . THR A 1 103 ? 19.927 9.856 0.091 1.00 89.62 103 THR A O 1
ATOM 833 N N . ILE A 1 104 ? 19.001 8.323 -1.257 1.00 89.88 104 ILE A N 1
ATOM 834 C CA . ILE A 1 104 ? 19.353 7.156 -0.433 1.00 89.88 104 ILE A CA 1
ATOM 835 C C . ILE A 1 104 ? 20.865 6.912 -0.428 1.00 89.88 104 ILE A C 1
ATOM 837 O O . ILE A 1 104 ? 21.415 6.575 0.625 1.00 89.88 104 ILE A O 1
ATOM 841 N N . ASN A 1 105 ? 21.526 7.086 -1.573 1.00 89.19 105 ASN A N 1
ATOM 842 C CA . ASN A 1 105 ? 22.966 6.875 -1.722 1.00 89.19 105 ASN A CA 1
ATOM 843 C C . ASN A 1 105 ? 23.785 7.920 -0.955 1.00 89.19 105 ASN A C 1
ATOM 845 O O . ASN A 1 105 ? 24.826 7.587 -0.404 1.00 89.19 105 ASN A O 1
ATOM 849 N N . ARG A 1 106 ? 23.274 9.153 -0.830 1.00 91.69 106 ARG A N 1
ATOM 850 C CA . ARG A 1 106 ? 23.879 10.208 0.004 1.00 91.69 106 ARG A CA 1
ATOM 851 C C . ARG A 1 106 ? 23.706 9.993 1.510 1.00 91.69 106 ARG A C 1
ATOM 853 O O . ARG A 1 106 ? 24.336 10.683 2.306 1.00 91.69 106 ARG A O 1
ATOM 860 N N . CYS A 1 107 ? 22.823 9.090 1.933 1.00 92.31 107 CYS A N 1
ATOM 861 C CA . CYS A 1 107 ? 22.634 8.822 3.355 1.00 92.31 107 CYS A CA 1
ATOM 862 C C . CYS A 1 107 ? 23.765 7.951 3.905 1.00 92.31 107 CYS A C 1
ATOM 864 O O . CYS A 1 107 ? 24.149 6.965 3.278 1.00 92.31 107 CYS A O 1
ATOM 866 N N . GLN A 1 108 ? 24.190 8.231 5.142 1.00 91.88 108 GLN A N 1
ATOM 867 C CA . GLN A 1 108 ? 25.092 7.348 5.880 1.00 91.88 108 GLN A CA 1
ATOM 868 C C . GLN A 1 108 ? 24.555 5.910 5.880 1.00 91.88 108 GLN A C 1
ATOM 870 O O . GLN A 1 108 ? 23.363 5.669 6.145 1.00 91.88 108 GLN A O 1
ATOM 875 N N . TYR A 1 109 ? 25.452 4.968 5.593 1.00 90.62 109 TYR A N 1
ATOM 876 C CA . TYR A 1 109 ? 25.145 3.548 5.519 1.00 90.62 109 TYR A CA 1
ATOM 877 C C . TYR A 1 109 ? 24.488 3.038 6.809 1.00 90.62 109 TYR A C 1
ATOM 879 O O . TYR A 1 109 ? 24.883 3.398 7.916 1.00 90.62 109 TYR A O 1
ATOM 887 N N . ALA A 1 110 ? 23.442 2.223 6.652 1.00 87.50 110 ALA A N 1
ATOM 888 C CA . ALA A 1 110 ? 22.655 1.604 7.721 1.00 87.50 110 ALA A CA 1
ATOM 889 C C . ALA A 1 110 ? 21.940 2.569 8.694 1.00 87.50 110 ALA A C 1
ATOM 891 O O . ALA A 1 110 ? 21.298 2.112 9.650 1.00 87.50 110 ALA A O 1
ATOM 892 N N . SER A 1 111 ? 21.953 3.879 8.424 1.00 94.31 111 SER A N 1
ATOM 893 C CA . SER A 1 111 ? 21.259 4.879 9.241 1.00 94.31 111 SER A CA 1
ATOM 894 C C . SER A 1 111 ? 19.736 4.679 9.255 1.00 94.31 111 SER A C 1
ATOM 896 O O . SER A 1 111 ? 19.126 4.176 8.302 1.00 94.31 111 SER A O 1
ATOM 898 N N . LYS A 1 112 ? 19.076 5.126 10.337 1.00 95.50 112 LYS A N 1
ATOM 899 C CA . LYS A 1 112 ? 17.601 5.108 10.455 1.00 95.50 112 LYS A CA 1
ATOM 900 C C . LYS A 1 112 ? 16.935 5.844 9.284 1.00 95.50 112 LYS A C 1
ATOM 902 O O . LYS A 1 112 ? 15.945 5.358 8.735 1.00 95.50 112 LYS A O 1
ATOM 907 N N . ARG A 1 113 ? 17.518 6.973 8.860 1.00 92.94 113 ARG A N 1
ATOM 908 C CA . ARG A 1 113 ? 17.082 7.749 7.690 1.00 92.94 113 ARG A CA 1
ATOM 909 C C . ARG A 1 113 ? 17.153 6.920 6.409 1.00 92.94 113 ARG A C 1
ATOM 911 O O . ARG A 1 113 ? 16.148 6.827 5.707 1.00 92.94 113 ARG A O 1
ATOM 918 N N . GLN A 1 114 ? 18.289 6.271 6.139 1.00 94.12 114 GLN A N 1
ATOM 919 C CA . GLN A 1 114 ? 18.453 5.435 4.946 1.00 94.12 114 GLN A CA 1
ATOM 920 C C . GLN A 1 114 ? 17.422 4.299 4.915 1.00 94.12 114 GLN A C 1
ATOM 922 O O . GLN A 1 114 ? 16.776 4.072 3.892 1.00 94.12 114 GLN A O 1
ATOM 927 N N . LYS A 1 115 ? 17.202 3.620 6.049 1.00 92.31 115 LYS A N 1
ATOM 928 C CA . LYS A 1 115 ? 16.194 2.553 6.172 1.00 92.31 115 LYS A CA 1
ATOM 929 C C . LYS A 1 115 ? 14.776 3.065 5.889 1.00 92.31 115 LYS A C 1
ATOM 931 O O . LYS A 1 115 ? 14.030 2.401 5.171 1.00 92.31 115 LYS A O 1
ATOM 936 N N . LYS A 1 116 ? 14.407 4.244 6.407 1.00 93.81 116 LYS A N 1
ATOM 937 C CA . LYS A 1 116 ? 13.096 4.871 6.160 1.00 93.81 116 LYS A CA 1
ATOM 938 C C . LYS A 1 116 ? 12.897 5.201 4.678 1.00 93.81 116 LYS A C 1
ATOM 940 O O . LYS A 1 116 ? 11.861 4.853 4.120 1.00 93.81 116 LYS A O 1
ATOM 945 N N . LEU A 1 117 ? 13.897 5.800 4.032 1.00 90.88 117 LEU A N 1
ATOM 946 C CA . LEU A 1 117 ? 13.838 6.134 2.605 1.00 90.88 117 LEU A CA 1
ATOM 947 C C . LEU A 1 117 ? 13.759 4.886 1.718 1.00 90.88 117 LEU A C 1
ATOM 949 O O . LEU A 1 117 ? 12.954 4.851 0.797 1.00 90.88 117 LEU A O 1
ATOM 953 N N . ARG A 1 118 ? 14.515 3.825 2.032 1.00 90.19 118 ARG A N 1
ATOM 954 C CA . ARG A 1 118 ? 14.418 2.540 1.314 1.00 90.19 118 ARG A CA 1
ATOM 955 C C . ARG A 1 118 ? 13.020 1.924 1.414 1.00 90.19 118 ARG A C 1
ATOM 957 O O . ARG A 1 118 ? 12.516 1.406 0.422 1.00 90.19 118 ARG A O 1
ATOM 964 N N . ARG A 1 119 ? 12.377 1.998 2.587 1.00 91.69 119 ARG A N 1
ATOM 965 C CA . ARG A 1 119 ? 10.984 1.543 2.768 1.00 91.69 119 ARG A CA 1
ATOM 966 C C . ARG A 1 119 ? 10.008 2.366 1.926 1.00 91.69 119 ARG A C 1
ATOM 968 O O . ARG A 1 119 ? 9.165 1.779 1.258 1.00 91.69 119 ARG A O 1
ATOM 975 N N . ALA A 1 120 ? 10.158 3.691 1.919 1.00 89.75 120 ALA A N 1
ATOM 976 C CA . ALA A 1 120 ? 9.330 4.582 1.108 1.00 89.75 120 ALA A CA 1
ATOM 977 C C . ALA A 1 120 ? 9.508 4.325 -0.399 1.00 89.75 120 ALA A C 1
ATOM 979 O O . ALA A 1 120 ? 8.521 4.221 -1.119 1.00 89.75 120 ALA A O 1
ATOM 980 N N . LEU A 1 121 ? 10.749 4.136 -0.866 1.00 89.81 121 LEU A N 1
ATOM 981 C CA . LEU A 1 121 ? 11.034 3.789 -2.259 1.00 89.81 121 LEU A CA 1
ATOM 982 C C . LEU A 1 121 ? 10.383 2.457 -2.651 1.00 89.81 121 LEU A C 1
ATOM 984 O O . LEU A 1 121 ? 9.749 2.373 -3.698 1.00 89.81 121 LEU A O 1
ATOM 988 N N . LYS A 1 122 ? 10.490 1.429 -1.799 1.00 88.94 122 LYS A N 1
ATOM 989 C CA . LYS A 1 122 ? 9.819 0.146 -2.041 1.00 88.94 122 LYS A CA 1
ATOM 990 C C . LYS A 1 122 ? 8.306 0.333 -2.176 1.00 88.94 122 LYS A C 1
ATOM 992 O O . LYS A 1 122 ? 7.726 -0.151 -3.139 1.00 88.94 122 LYS A O 1
ATOM 997 N N . GLN A 1 123 ? 7.689 1.063 -1.245 1.00 87.75 123 GLN A N 1
ATOM 998 C CA . GLN A 1 123 ? 6.255 1.350 -1.288 1.00 87.75 123 GLN A CA 1
ATOM 999 C C . GLN A 1 123 ? 5.863 2.087 -2.576 1.00 87.75 123 GLN A C 1
ATOM 1001 O O . GLN A 1 123 ? 4.842 1.763 -3.173 1.00 87.75 123 GLN A O 1
ATOM 1006 N N . ARG A 1 124 ? 6.689 3.033 -3.039 1.00 86.56 124 ARG A N 1
ATOM 1007 C CA . ARG A 1 124 ? 6.465 3.757 -4.295 1.00 86.56 124 ARG A CA 1
ATOM 1008 C C . ARG A 1 124 ? 6.479 2.824 -5.505 1.00 86.56 124 ARG A C 1
ATOM 1010 O O . ARG A 1 124 ? 5.546 2.854 -6.296 1.00 86.56 124 ARG A O 1
ATOM 1017 N N . ILE A 1 125 ? 7.493 1.965 -5.607 1.00 86.12 125 ILE A N 1
ATOM 1018 C CA . ILE A 1 125 ? 7.609 0.971 -6.686 1.00 86.12 125 ILE A CA 1
ATOM 1019 C C . ILE A 1 125 ? 6.418 0.006 -6.671 1.00 86.12 125 ILE A C 1
ATOM 1021 O O . ILE A 1 125 ? 5.870 -0.307 -7.725 1.00 86.12 125 ILE A O 1
ATOM 1025 N N . ASP A 1 126 ? 6.004 -0.457 -5.490 1.00 85.75 126 ASP A N 1
ATOM 1026 C CA . ASP A 1 126 ? 4.869 -1.373 -5.355 1.00 85.75 126 ASP A CA 1
ATOM 1027 C C . ASP A 1 126 ? 3.551 -0.720 -5.820 1.00 85.75 126 ASP A C 1
ATOM 1029 O O . ASP A 1 126 ? 2.756 -1.373 -6.495 1.00 85.75 126 ASP A O 1
ATOM 1033 N N . LEU A 1 127 ? 3.337 0.570 -5.529 1.00 86.25 127 LEU A N 1
ATOM 1034 C CA . LEU A 1 127 ? 2.157 1.312 -5.997 1.00 86.25 127 LEU A CA 1
ATOM 1035 C C . LEU A 1 127 ? 2.142 1.498 -7.518 1.00 86.25 127 LEU A C 1
ATOM 1037 O O . LEU A 1 127 ? 1.097 1.322 -8.138 1.00 86.25 127 LEU A O 1
ATOM 1041 N N . GLU A 1 128 ? 3.282 1.820 -8.132 1.00 84.62 128 GLU A N 1
ATOM 1042 C CA . GLU A 1 128 ? 3.356 1.948 -9.593 1.00 84.62 128 GLU A CA 1
ATOM 1043 C C . GLU A 1 128 ? 3.142 0.595 -10.287 1.00 84.62 128 GLU A C 1
ATOM 1045 O O . GLU A 1 128 ? 2.431 0.516 -11.285 1.00 84.62 128 GLU A O 1
ATOM 1050 N N . ARG A 1 129 ? 3.665 -0.501 -9.721 1.00 85.44 129 ARG A N 1
ATOM 1051 C CA . ARG A 1 129 ? 3.375 -1.859 -10.211 1.00 85.44 129 ARG A CA 1
ATOM 1052 C C . ARG A 1 129 ? 1.890 -2.197 -10.129 1.00 85.44 129 ARG A C 1
ATOM 1054 O O . ARG A 1 129 ? 1.353 -2.771 -11.073 1.00 85.44 129 ARG A O 1
ATOM 1061 N N . LEU A 1 130 ? 1.233 -1.845 -9.023 1.00 84.19 130 LEU A N 1
ATOM 1062 C CA . LEU A 1 130 ? -0.208 -2.038 -8.866 1.00 84.19 130 LEU A CA 1
ATOM 1063 C C . LEU A 1 130 ? -0.984 -1.236 -9.915 1.00 84.19 130 LEU A C 1
ATOM 1065 O O . LEU A 1 130 ? -1.869 -1.790 -10.558 1.00 84.19 130 LEU A O 1
ATOM 1069 N N . ARG A 1 131 ? -0.610 0.028 -10.145 1.00 84.31 131 ARG A N 1
ATOM 1070 C CA . ARG A 1 131 ? -1.203 0.865 -11.193 1.00 84.31 131 ARG A CA 1
ATOM 1071 C C . ARG A 1 131 ? -1.073 0.222 -12.574 1.00 84.31 131 ARG A C 1
ATOM 1073 O O . ARG A 1 131 ? -2.075 0.102 -13.271 1.00 84.31 131 ARG A O 1
ATOM 1080 N N . MET A 1 132 ? 0.127 -0.226 -12.944 1.00 79.06 132 MET A N 1
ATOM 1081 C CA . MET A 1 132 ? 0.364 -0.902 -14.225 1.00 79.06 132 MET A CA 1
ATOM 1082 C C . MET A 1 132 ? -0.490 -2.166 -14.364 1.00 79.06 132 MET A C 1
ATOM 1084 O O . MET A 1 132 ? -1.109 -2.386 -15.401 1.00 79.06 132 MET A O 1
ATOM 1088 N N . ALA A 1 133 ? -0.564 -2.982 -13.308 1.00 80.94 133 ALA A N 1
ATOM 1089 C CA . ALA A 1 133 ? -1.402 -4.175 -13.298 1.00 80.94 133 ALA A CA 1
ATOM 1090 C C . ALA A 1 133 ? -2.890 -3.825 -13.462 1.00 80.94 133 ALA A C 1
ATOM 1092 O O . ALA A 1 133 ? -3.588 -4.492 -14.223 1.00 80.94 133 ALA A O 1
ATOM 1093 N N . CYS A 1 134 ? -3.379 -2.772 -12.802 1.00 81.50 134 CYS A N 1
ATOM 1094 C CA . CYS A 1 134 ? -4.746 -2.290 -12.984 1.00 81.50 134 CYS A CA 1
ATOM 1095 C C . CYS A 1 134 ? -5.002 -1.848 -14.430 1.00 81.50 134 CYS A C 1
ATOM 1097 O O . CYS A 1 134 ? -5.984 -2.288 -15.020 1.00 81.50 134 CYS A O 1
ATOM 1099 N N . GLU A 1 135 ? -4.108 -1.055 -15.026 1.00 78.25 135 GLU A N 1
ATOM 1100 C CA . GLU A 1 135 ? -4.222 -0.606 -16.421 1.00 78.25 135 GLU A CA 1
ATOM 1101 C C . GLU A 1 135 ? -4.276 -1.793 -17.398 1.00 78.25 135 GLU A C 1
ATOM 1103 O O . GLU A 1 135 ? -5.170 -1.857 -18.242 1.00 78.25 135 GLU A O 1
ATOM 1108 N N . TRP A 1 136 ? -3.392 -2.783 -17.238 1.00 77.56 136 TRP A N 1
ATOM 1109 C CA . TRP A 1 136 ? -3.383 -3.998 -18.065 1.00 77.56 136 TRP A CA 1
ATOM 1110 C C . TRP A 1 136 ? -4.672 -4.813 -17.953 1.00 77.56 136 TRP A C 1
ATOM 1112 O O . TRP A 1 136 ? -5.143 -5.367 -18.943 1.00 77.56 136 TRP A O 1
ATOM 1122 N N . ASN A 1 137 ? -5.268 -4.853 -16.762 1.00 80.06 137 ASN A N 1
ATOM 1123 C CA . ASN A 1 137 ? -6.527 -5.552 -16.512 1.00 80.06 137 ASN A CA 1
ATOM 1124 C C . ASN A 1 137 ? -7.765 -4.669 -16.743 1.00 80.06 137 ASN A C 1
ATOM 1126 O O . ASN A 1 137 ? -8.876 -5.095 -16.436 1.00 80.06 137 ASN A O 1
ATOM 1130 N N . ARG A 1 138 ? -7.601 -3.447 -17.275 1.00 83.56 138 ARG A N 1
ATOM 1131 C CA . ARG A 1 138 ? -8.686 -2.472 -17.500 1.00 83.56 138 ARG A CA 1
ATOM 1132 C C . ARG A 1 138 ? -9.477 -2.141 -16.223 1.00 83.56 138 ARG A C 1
ATOM 1134 O O . ARG A 1 138 ? -10.670 -1.853 -16.270 1.00 83.56 138 ARG A O 1
ATOM 1141 N N . VAL A 1 139 ? -8.802 -2.168 -15.077 1.00 84.44 139 VAL A N 1
ATOM 1142 C CA . VAL A 1 139 ? -9.346 -1.814 -13.762 1.00 84.44 139 VAL A CA 1
ATOM 1143 C C . VAL A 1 139 ? -9.034 -0.349 -13.466 1.00 84.44 139 VAL A C 1
ATOM 1145 O O . VAL A 1 139 ? -7.893 0.093 -13.597 1.00 84.44 139 VAL A O 1
ATOM 1148 N N . SER A 1 140 ? -10.037 0.416 -13.027 1.00 81.50 140 SER A N 1
ATOM 1149 C CA . SER A 1 140 ? -9.819 1.802 -12.603 1.00 81.50 140 SER A CA 1
ATOM 1150 C C . SER A 1 140 ? -8.987 1.848 -11.322 1.00 81.50 140 SER A C 1
ATOM 1152 O O . SER A 1 140 ? -9.361 1.258 -10.309 1.00 81.50 140 SER A O 1
ATOM 1154 N N . TYR A 1 141 ? -7.874 2.576 -11.358 1.00 82.12 141 TYR A N 1
ATOM 1155 C CA . TYR A 1 141 ? -7.010 2.799 -10.205 1.00 82.12 141 TYR A CA 1
ATOM 1156 C C . TYR A 1 141 ? -6.984 4.284 -9.849 1.00 82.12 141 TYR A C 1
ATOM 1158 O O . TYR A 1 141 ? -6.631 5.124 -10.678 1.00 82.12 141 TYR A O 1
ATOM 1166 N N . ARG A 1 142 ? -7.347 4.615 -8.607 1.00 82.00 142 ARG A N 1
ATOM 1167 C CA . ARG A 1 142 ? -7.249 5.972 -8.052 1.00 82.00 142 ARG A CA 1
ATOM 1168 C C . ARG A 1 142 ? -6.823 5.894 -6.593 1.00 82.00 142 ARG A C 1
ATOM 1170 O O . ARG A 1 142 ? -7.111 4.921 -5.900 1.00 82.00 142 ARG A O 1
ATOM 1177 N N . THR A 1 143 ? -6.163 6.940 -6.118 1.00 82.19 143 THR A N 1
ATOM 1178 C CA . THR A 1 143 ? -5.840 7.104 -4.702 1.00 82.19 143 THR A CA 1
ATOM 1179 C C . THR A 1 143 ? -6.861 8.028 -4.049 1.00 82.19 143 THR A C 1
ATOM 1181 O O . THR A 1 143 ? -7.260 9.035 -4.627 1.00 82.19 143 THR A O 1
ATOM 1184 N N . VAL A 1 144 ? -7.274 7.700 -2.825 1.00 84.00 144 VAL A N 1
ATOM 1185 C CA . VAL A 1 144 ? -8.110 8.580 -1.998 1.00 84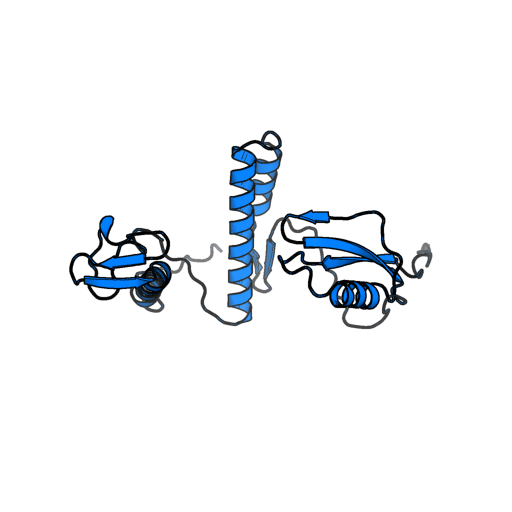.00 144 VAL A CA 1
ATOM 1186 C C . VAL A 1 144 ? -7.325 9.023 -0.761 1.00 84.00 144 VAL A C 1
ATOM 1188 O O . VAL A 1 144 ? -6.496 8.256 -0.258 1.00 84.00 144 VAL A O 1
ATOM 1191 N N . PRO A 1 145 ? -7.561 10.235 -0.227 1.00 83.00 145 PRO A N 1
ATOM 1192 C CA . PRO A 1 145 ? -6.918 10.669 1.005 1.00 83.00 145 PRO A CA 1
ATOM 1193 C C . PRO A 1 145 ? -7.240 9.716 2.171 1.00 83.00 145 PRO A C 1
ATOM 1195 O O . PRO A 1 145 ? -8.417 9.439 2.426 1.00 83.00 145 PRO A O 1
ATOM 1198 N N . PRO A 1 146 ? -6.235 9.252 2.939 1.00 83.56 146 PRO A N 1
ATOM 1199 C CA . PRO A 1 146 ? -6.447 8.270 4.005 1.00 83.56 146 PRO A CA 1
ATOM 1200 C C . PRO A 1 146 ? -7.078 8.870 5.272 1.00 83.56 146 PRO A C 1
ATOM 1202 O O . PRO A 1 146 ? -7.415 8.134 6.200 1.00 83.56 146 PRO A O 1
ATOM 1205 N N . TYR A 1 147 ? -7.236 10.196 5.340 1.00 86.19 147 TYR A N 1
ATOM 1206 C CA . TYR A 1 147 ? -7.636 10.923 6.546 1.00 86.19 147 TYR A CA 1
ATOM 1207 C C . TYR A 1 147 ? -8.901 10.340 7.197 1.00 86.19 147 TYR A C 1
ATOM 1209 O O . TYR A 1 147 ? -9.952 10.265 6.559 1.00 86.19 147 TYR A O 1
ATOM 1217 N N . LYS A 1 148 ? -8.782 9.909 8.461 1.00 86.50 148 LYS A N 1
ATOM 1218 C CA . LYS A 1 148 ? -9.849 9.344 9.314 1.00 86.50 148 LYS A CA 1
ATOM 1219 C C . LYS A 1 148 ? -10.617 8.126 8.759 1.00 86.50 148 LYS A C 1
ATOM 1221 O O . LYS A 1 148 ? -11.597 7.706 9.365 1.00 86.50 148 LYS A O 1
ATOM 1226 N N . THR A 1 149 ? -10.148 7.495 7.680 1.00 87.25 149 THR A N 1
ATOM 1227 C CA . THR A 1 149 ? -10.786 6.293 7.090 1.00 87.25 149 THR A CA 1
ATOM 1228 C C . THR A 1 149 ? -10.880 5.111 8.055 1.00 87.25 149 THR A C 1
ATOM 1230 O O . THR A 1 149 ? -11.811 4.326 7.966 1.00 87.25 149 THR A O 1
ATOM 1233 N N . SER A 1 150 ? -9.952 4.996 9.006 1.00 87.44 150 SER A N 1
ATOM 1234 C CA . SER A 1 150 ? -9.944 3.9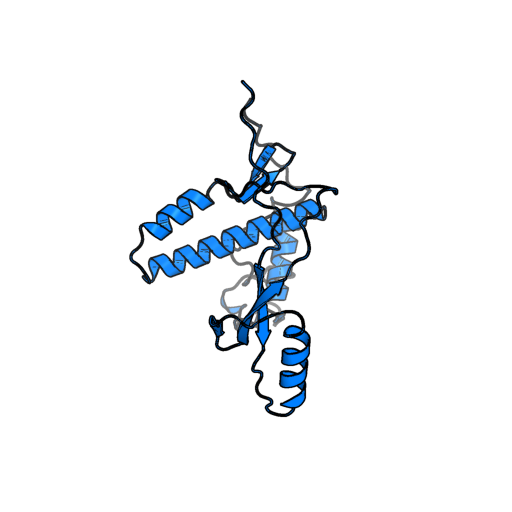24 10.013 1.00 87.44 150 SER A CA 1
ATOM 1235 C C . SER A 1 150 ? -10.708 4.257 11.302 1.00 87.44 150 SER A C 1
ATOM 1237 O O . SER A 1 150 ? -10.792 3.419 12.193 1.00 87.44 150 SER A O 1
ATOM 1239 N N . GLN A 1 151 ? -11.242 5.476 11.425 1.00 91.50 151 GLN A N 1
ATOM 1240 C CA . GLN A 1 151 ? -11.951 5.970 12.617 1.00 91.50 151 GLN A CA 1
ATOM 1241 C C . GLN A 1 151 ? -13.442 6.214 12.357 1.00 91.50 151 GLN A C 1
ATOM 1243 O O . GLN A 1 151 ? -14.229 6.289 13.300 1.00 91.50 151 GLN A O 1
ATOM 1248 N N . GLN A 1 152 ? -13.832 6.359 11.093 1.00 91.94 152 GLN A N 1
ATOM 1249 C CA . GLN A 1 152 ? -15.214 6.547 10.671 1.00 91.94 152 GLN A CA 1
ATOM 1250 C C . GLN A 1 152 ? -15.931 5.201 10.562 1.00 91.94 152 GLN A C 1
ATOM 1252 O O . GLN A 1 152 ? -15.374 4.251 10.016 1.00 91.94 152 GLN A O 1
ATOM 1257 N N . TRP A 1 153 ? -17.165 5.105 11.049 1.00 93.00 153 TRP A N 1
ATOM 1258 C CA . TRP A 1 153 ? -18.048 4.004 10.665 1.00 93.00 153 TRP A CA 1
ATOM 1259 C C . TRP A 1 153 ? -18.698 4.319 9.316 1.00 93.00 153 TRP A C 1
ATOM 1261 O O . TRP A 1 153 ? -19.273 5.396 9.164 1.00 93.00 153 TRP A O 1
ATOM 1271 N N . SER A 1 154 ? -18.597 3.392 8.363 1.00 86.44 154 SER A N 1
ATOM 1272 C CA . SER A 1 154 ? -19.027 3.603 6.972 1.00 86.44 154 SER A CA 1
ATOM 1273 C C . SER A 1 154 ? -20.526 3.851 6.806 1.00 86.44 154 SER A C 1
ATOM 1275 O O . SER A 1 154 ? -20.896 4.700 6.003 1.00 86.44 154 SER A O 1
ATOM 1277 N N . GLU A 1 155 ? -21.374 3.198 7.603 1.00 87.62 155 GLU A N 1
ATOM 1278 C CA . GLU A 1 155 ? -22.833 3.356 7.492 1.00 87.62 155 GLU A CA 1
ATOM 1279 C C . GLU A 1 155 ? -23.358 4.581 8.257 1.00 87.62 155 GLU A C 1
ATOM 1281 O O . GLU A 1 155 ? -24.134 5.369 7.728 1.00 87.62 155 GLU A O 1
ATOM 1286 N N . CYS A 1 156 ? -22.940 4.785 9.517 1.00 90.88 156 C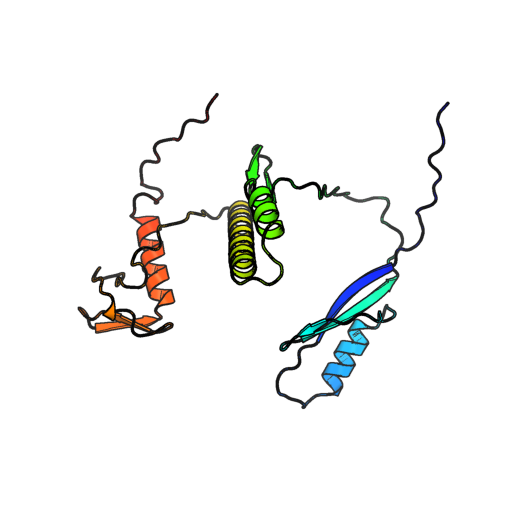YS A N 1
ATOM 1287 C CA . CYS A 1 156 ? -23.497 5.877 10.340 1.00 90.88 156 CYS A CA 1
ATOM 1288 C C . CYS A 1 156 ? -22.701 7.191 10.279 1.00 90.88 156 CYS A C 1
ATOM 1290 O O . CYS A 1 156 ? -23.103 8.186 10.887 1.00 90.88 156 CYS A O 1
ATOM 1292 N N . GLY A 1 157 ? -21.531 7.191 9.633 1.00 88.94 157 GLY A N 1
ATOM 1293 C CA . GLY A 1 157 ? -20.650 8.353 9.481 1.00 88.94 157 GLY A CA 1
ATOM 1294 C C . GLY A 1 157 ? -19.922 8.810 10.755 1.00 88.94 157 GLY A C 1
ATOM 1295 O O . GLY A 1 157 ? -19.027 9.660 10.670 1.00 88.94 157 GLY A O 1
ATOM 1296 N N . HIS A 1 158 ? -20.249 8.252 11.933 1.00 93.88 158 HIS A N 1
ATOM 1297 C CA . HIS A 1 158 ? -19.631 8.639 13.208 1.00 93.88 158 HIS A CA 1
ATOM 1298 C C . HIS A 1 158 ? -18.129 8.397 13.174 1.00 93.88 158 HIS A C 1
ATOM 1300 O O . HIS A 1 158 ? -17.675 7.289 12.886 1.00 93.88 158 HIS A O 1
ATOM 1306 N N . THR A 1 159 ? -17.364 9.433 13.499 1.00 94.69 159 THR A N 1
ATOM 1307 C CA . THR A 1 159 ? -15.907 9.415 13.417 1.00 94.69 159 THR A CA 1
ATOM 1308 C C . THR A 1 159 ? -15.312 9.824 14.749 1.00 94.69 159 THR A C 1
ATOM 1310 O O . THR A 1 159 ? -15.461 10.962 15.180 1.00 94.69 159 THR A O 1
ATOM 1313 N N . GLU A 1 160 ? -14.605 8.900 15.385 1.00 94.25 160 GLU A N 1
ATOM 1314 C CA . GLU A 1 160 ? -13.996 9.108 16.693 1.00 94.25 160 GLU A CA 1
ATOM 1315 C C . GLU A 1 160 ? -12.722 8.273 16.798 1.00 94.25 160 GLU A C 1
ATOM 1317 O O . GLU A 1 160 ? -12.656 7.150 16.296 1.00 94.25 160 GLU A O 1
ATOM 1322 N N . GLN A 1 161 ? -11.707 8.801 17.483 1.00 91.50 161 GLN A N 1
ATOM 1323 C CA . GLN A 1 161 ? -10.450 8.087 17.697 1.00 91.50 161 GLN A CA 1
ATOM 1324 C C . GLN A 1 161 ? -10.658 6.755 18.432 1.00 91.50 161 GLN A C 1
ATOM 1326 O O . GLN A 1 161 ? -10.041 5.759 18.064 1.00 91.50 161 GLN A O 1
ATOM 1331 N N . GLY A 1 162 ? -11.576 6.720 19.404 1.00 92.38 162 GLY A N 1
ATOM 1332 C CA . GLY A 1 162 ? -11.920 5.521 20.170 1.00 92.38 162 GLY A CA 1
ATOM 1333 C C . GLY A 1 162 ? -12.673 4.443 19.386 1.00 92.38 162 GLY A C 1
ATOM 1334 O O . GLY A 1 162 ? -12.874 3.357 19.921 1.00 92.38 162 GLY A O 1
ATOM 1335 N N . ASN A 1 163 ? -13.077 4.700 18.134 1.00 93.19 163 ASN A N 1
ATOM 1336 C CA . ASN A 1 163 ? -13.750 3.681 17.327 1.00 93.19 163 ASN A CA 1
ATOM 1337 C C . ASN A 1 163 ? -12.794 2.567 16.870 1.00 93.19 163 ASN A C 1
ATOM 1339 O O . ASN A 1 163 ? -13.222 1.438 16.632 1.00 93.19 163 ASN A O 1
ATOM 1343 N N . ARG A 1 164 ? -11.492 2.858 16.748 1.00 92.31 164 ARG A N 1
ATOM 1344 C CA . ARG A 1 164 ? -10.473 1.846 16.452 1.00 92.31 164 ARG A CA 1
ATOM 1345 C C . ARG A 1 164 ? -9.897 1.319 17.762 1.00 92.31 164 ARG A C 1
ATOM 1347 O O . ARG A 1 164 ? -9.067 1.977 18.381 1.00 92.31 164 ARG A O 1
ATOM 1354 N N . LEU A 1 165 ? -10.342 0.134 18.173 1.00 89.19 165 LEU A N 1
ATOM 1355 C CA . LEU A 1 165 ? -9.954 -0.479 19.447 1.00 89.19 165 LEU A CA 1
ATOM 1356 C C . LEU A 1 165 ? -8.544 -1.077 19.395 1.00 89.19 165 LEU A C 1
ATOM 1358 O O . LEU A 1 165 ? -7.814 -1.043 20.382 1.00 89.19 165 LEU A O 1
ATOM 1362 N N . SER A 1 166 ? -8.168 -1.649 18.252 1.00 90.94 166 SER A N 1
ATOM 1363 C CA . SER A 1 166 ? -6.844 -2.230 18.034 1.00 90.94 166 SER A CA 1
ATOM 1364 C C . SER A 1 166 ? -6.446 -2.153 16.558 1.00 90.94 166 SER A C 1
ATOM 1366 O O . SER A 1 166 ? -7.132 -1.543 15.733 1.00 90.94 166 SER A O 1
ATOM 1368 N N . TRP A 1 167 ? -5.314 -2.768 16.208 1.00 86.75 167 TRP A N 1
ATOM 1369 C CA . TRP A 1 167 ? -4.895 -2.900 14.814 1.00 86.75 167 TRP A CA 1
ATOM 1370 C C . TRP A 1 167 ? -5.940 -3.624 13.958 1.00 86.75 167 TRP A C 1
ATOM 1372 O O . TRP A 1 167 ? -6.168 -3.182 12.838 1.00 86.75 167 TRP A O 1
ATOM 1382 N N . GLU A 1 168 ? -6.616 -4.627 14.524 1.00 92.06 168 GLU A N 1
ATOM 1383 C CA . GLU A 1 168 ? -7.552 -5.523 13.826 1.00 92.06 168 GLU A CA 1
ATOM 1384 C C . GLU A 1 168 ? -9.026 -5.205 14.115 1.00 92.06 168 GLU A C 1
ATOM 1386 O O . GLU A 1 168 ? -9.894 -5.544 13.323 1.00 92.06 168 GLU A O 1
ATOM 1391 N N . ARG A 1 169 ? -9.351 -4.562 15.247 1.00 94.44 169 ARG A N 1
ATOM 1392 C CA . ARG A 1 169 ? -10.746 -4.411 15.700 1.00 94.44 169 ARG A CA 1
ATOM 1393 C C . ARG A 1 169 ? -11.255 -2.980 15.615 1.00 94.44 169 ARG A C 1
ATOM 1395 O O . ARG A 1 169 ? -10.630 -2.048 16.131 1.00 94.44 169 ARG A O 1
ATOM 1402 N N . PHE A 1 170 ? -12.460 -2.838 15.073 1.00 95.75 170 PHE A N 1
ATOM 1403 C CA . PHE A 1 170 ? -13.241 -1.608 15.059 1.00 95.75 170 PHE A CA 1
ATOM 1404 C C . PHE A 1 170 ? -14.549 -1.794 15.834 1.00 95.75 170 PHE A C 1
ATOM 1406 O O . PHE A 1 170 ? -15.197 -2.834 15.736 1.00 95.75 170 PHE A O 1
ATOM 1413 N N . ARG A 1 171 ? -14.956 -0.777 16.597 1.00 95.75 171 ARG A N 1
ATOM 1414 C CA . ARG A 1 171 ? -16.291 -0.675 17.189 1.00 95.75 171 ARG A CA 1
ATOM 1415 C C . ARG A 1 171 ? -16.762 0.772 17.163 1.00 95.75 171 ARG A C 1
ATOM 1417 O O . ARG A 1 171 ? -16.190 1.622 17.834 1.00 95.75 171 ARG A O 1
ATOM 1424 N N . CYS A 1 172 ? -17.844 1.050 16.449 1.00 96.25 172 CYS A N 1
ATOM 1425 C CA . CYS A 1 172 ? -18.471 2.362 16.473 1.00 96.25 172 CYS A CA 1
ATOM 1426 C C . CYS A 1 172 ? -19.064 2.633 17.860 1.00 96.25 172 CYS A C 1
ATOM 1428 O O . CYS A 1 172 ? -19.992 1.947 18.285 1.00 96.25 172 CYS A O 1
ATOM 1430 N N . ARG A 1 173 ? -18.591 3.671 18.551 1.00 94.44 173 ARG A N 1
ATOM 1431 C CA . ARG A 1 173 ? -19.089 4.015 19.893 1.00 94.44 173 ARG A CA 1
ATOM 1432 C C . ARG A 1 173 ? -20.481 4.651 19.897 1.00 94.44 17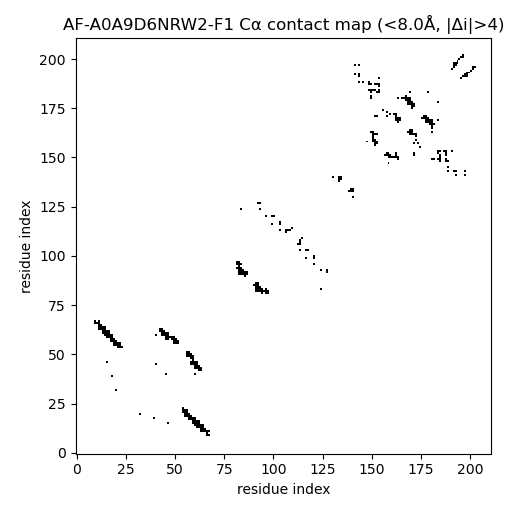3 ARG A C 1
ATOM 1434 O O . ARG A 1 173 ? -21.114 4.686 20.943 1.00 94.44 173 ARG A O 1
ATOM 1441 N N . ARG A 1 174 ? -20.974 5.103 18.736 1.00 95.00 174 ARG A N 1
ATOM 1442 C CA . ARG A 1 174 ? -22.322 5.675 18.582 1.00 95.00 174 ARG A CA 1
ATOM 1443 C C . ARG A 1 174 ? -23.408 4.619 18.385 1.00 95.00 174 ARG A C 1
ATOM 1445 O O . ARG A 1 174 ? -24.458 4.721 18.998 1.00 95.00 174 ARG A O 1
ATOM 1452 N N . CYS A 1 175 ? -23.180 3.643 17.504 1.00 94.25 175 CYS A N 1
ATOM 1453 C CA . CYS A 1 175 ? -24.194 2.637 17.146 1.00 94.25 175 CYS A CA 1
ATOM 1454 C C . CYS A 1 175 ? -23.869 1.218 17.635 1.00 94.25 175 CYS A C 1
ATOM 1456 O O . CYS A 1 175 ? -24.664 0.309 17.438 1.00 94.25 175 CYS A O 1
ATOM 1458 N N . GLY A 1 176 ? -22.700 1.001 18.244 1.00 92.88 176 GLY A N 1
ATOM 1459 C CA . GLY A 1 176 ? -22.285 -0.296 18.782 1.00 92.88 176 GLY A CA 1
ATOM 1460 C C . GLY A 1 176 ? -21.750 -1.294 17.750 1.00 92.88 176 GLY A C 1
ATOM 1461 O O . GLY A 1 176 ? -21.186 -2.311 18.153 1.00 92.88 176 GLY A O 1
ATOM 1462 N N . TYR A 1 177 ? -21.866 -1.004 16.448 1.00 94.06 177 TYR A N 1
ATOM 1463 C CA . TYR A 1 177 ? -21.395 -1.889 15.379 1.00 94.06 177 TYR A CA 1
ATOM 1464 C C . TYR A 1 177 ? -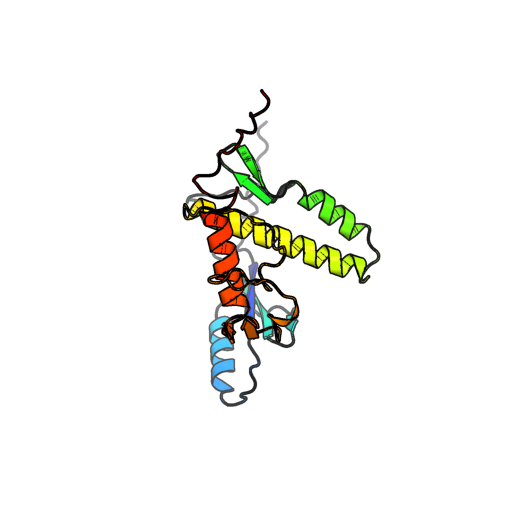19.912 -2.233 15.537 1.00 94.06 177 TYR A C 1
ATOM 1466 O O . TYR A 1 177 ? -19.102 -1.335 15.771 1.00 94.06 177 TYR A O 1
ATOM 1474 N N . ALA A 1 178 ? -19.555 -3.507 15.380 1.00 94.31 178 ALA A N 1
ATOM 1475 C CA . ALA A 1 178 ? -18.185 -3.990 15.484 1.00 94.31 178 ALA A CA 1
ATOM 1476 C C . ALA A 1 178 ? -17.838 -4.918 14.317 1.00 94.31 178 ALA A C 1
ATOM 1478 O O . ALA A 1 178 ? -18.655 -5.748 13.930 1.00 94.31 178 ALA A O 1
ATOM 1479 N N . ASP A 1 179 ? -16.629 -4.765 13.784 1.00 93.50 179 ASP A N 1
ATOM 1480 C CA . ASP A 1 179 ? -16.114 -5.515 12.633 1.00 93.50 179 ASP A CA 1
ATOM 1481 C C . ASP A 1 179 ? -14.578 -5.411 12.603 1.00 93.50 179 ASP A C 1
ATOM 1483 O O . ASP A 1 179 ? -13.957 -4.774 13.468 1.00 93.50 179 ASP A O 1
ATOM 1487 N N . ASP A 1 180 ? -13.965 -6.028 11.602 1.00 93.00 180 ASP A N 1
ATOM 1488 C CA . ASP A 1 180 ? -12.559 -5.849 11.278 1.00 93.00 180 ASP A CA 1
ATOM 1489 C C . ASP A 1 180 ? -12.264 -4.390 10.865 1.00 93.00 180 ASP A C 1
ATOM 1491 O O . ASP A 1 180 ? -13.002 -3.746 10.106 1.00 93.00 180 ASP A O 1
ATOM 1495 N N . ALA A 1 181 ? -11.176 -3.840 11.407 1.00 89.75 181 ALA A N 1
ATOM 1496 C CA . ALA A 1 181 ? -10.795 -2.449 11.194 1.00 89.75 181 ALA A CA 1
ATOM 1497 C C . ALA A 1 181 ? -10.396 -2.148 9.743 1.00 89.75 181 ALA A C 1
ATOM 1499 O O . ALA A 1 181 ? -10.700 -1.055 9.251 1.00 89.75 181 ALA A O 1
ATOM 1500 N N . ASP A 1 182 ? -9.747 -3.090 9.063 1.00 90.38 182 ASP A N 1
ATOM 1501 C CA . ASP A 1 182 ? -9.314 -2.936 7.678 1.00 90.38 182 ASP A CA 1
ATOM 1502 C C . ASP A 1 182 ? -10.495 -3.122 6.716 1.00 90.38 182 ASP A C 1
ATOM 1504 O O . ASP A 1 182 ? -10.611 -2.365 5.749 1.00 90.38 182 ASP A O 1
ATOM 1508 N N . VAL A 1 183 ? -11.438 -4.025 7.018 1.00 91.19 183 VAL A N 1
ATOM 1509 C CA . VAL A 1 183 ? -12.697 -4.167 6.256 1.00 91.19 183 VAL A CA 1
ATOM 1510 C C . VAL A 1 183 ? -13.524 -2.883 6.321 1.00 91.19 183 VAL A C 1
ATOM 1512 O O . VAL A 1 183 ? -13.958 -2.368 5.286 1.00 91.19 183 VAL A O 1
ATOM 1515 N N . ASN A 1 184 ? -13.704 -2.304 7.511 1.00 92.06 184 ASN A N 1
ATOM 1516 C CA . ASN A 1 184 ? -14.402 -1.025 7.635 1.00 92.06 184 ASN A CA 1
ATOM 1517 C C . ASN A 1 184 ? -13.655 0.114 6.913 1.00 92.06 184 ASN A C 1
ATOM 1519 O O . ASN A 1 184 ? -14.272 0.918 6.210 1.00 92.06 184 ASN A O 1
ATOM 1523 N N . ALA A 1 185 ? -12.325 0.177 7.033 1.00 88.00 185 ALA A N 1
ATOM 1524 C CA . ALA A 1 185 ? -11.534 1.168 6.309 1.00 88.00 185 ALA A CA 1
ATOM 1525 C C . ALA A 1 185 ? -11.690 1.020 4.784 1.00 88.00 185 ALA A C 1
ATOM 1527 O O . ALA A 1 185 ? -11.823 2.029 4.089 1.00 88.00 185 ALA A O 1
ATOM 1528 N N . ALA A 1 186 ? -11.748 -0.212 4.270 1.00 90.69 186 ALA A N 1
ATOM 1529 C CA . ALA A 1 186 ? -11.996 -0.492 2.860 1.00 90.69 186 ALA A CA 1
ATOM 1530 C C . ALA A 1 186 ? -13.382 0.001 2.407 1.00 90.69 186 ALA A C 1
ATOM 1532 O O . ALA A 1 186 ? -13.478 0.627 1.351 1.00 90.69 186 ALA A O 1
ATOM 1533 N N . ARG A 1 187 ? -14.436 -0.179 3.219 1.00 91.50 187 ARG A N 1
ATOM 1534 C CA . ARG A 1 187 ? -15.775 0.383 2.937 1.00 91.50 187 ARG A CA 1
ATOM 1535 C C . ARG A 1 187 ? -15.749 1.910 2.855 1.00 91.50 187 ARG A C 1
ATOM 1537 O O . ARG A 1 187 ? -16.293 2.484 1.915 1.00 91.50 187 ARG A O 1
ATOM 1544 N N . ASN A 1 188 ? -15.056 2.576 3.780 1.00 90.81 188 ASN A N 1
ATOM 1545 C CA . ASN A 1 188 ? -14.888 4.033 3.740 1.00 90.81 188 ASN A CA 1
ATOM 1546 C C . ASN A 1 188 ? -14.124 4.501 2.492 1.00 90.81 188 ASN A C 1
ATOM 1548 O O . ASN A 1 188 ? -14.482 5.510 1.883 1.00 90.81 188 ASN A O 1
ATOM 1552 N N . ILE A 1 189 ? -13.071 3.778 2.100 1.00 89.69 189 ILE A N 1
ATOM 1553 C CA . ILE A 1 189 ? -12.292 4.057 0.885 1.00 89.69 189 ILE A CA 1
ATOM 1554 C C . ILE A 1 189 ? -13.170 3.909 -0.360 1.00 89.69 189 ILE A C 1
ATOM 1556 O O . ILE A 1 189 ? -13.172 4.806 -1.202 1.00 89.69 189 ILE A O 1
ATOM 1560 N N . LEU A 1 190 ? -13.948 2.827 -0.450 1.00 88.25 190 LEU A N 1
ATOM 1561 C CA . LEU A 1 190 ? -14.882 2.594 -1.549 1.00 88.25 190 LEU A CA 1
ATOM 1562 C C . LEU A 1 190 ? -15.942 3.696 -1.622 1.00 88.25 190 LEU A C 1
ATOM 1564 O O . LEU A 1 190 ? -16.158 4.262 -2.688 1.00 88.25 190 LEU A O 1
ATOM 1568 N N . SER A 1 191 ? -16.553 4.053 -0.492 1.00 86.00 191 SER A N 1
ATOM 1569 C CA . SER A 1 191 ? -17.548 5.127 -0.435 1.00 86.00 191 SER A CA 1
ATOM 1570 C C . SER A 1 191 ? -16.976 6.451 -0.954 1.00 86.00 191 SER A C 1
ATOM 1572 O O . SER A 1 191 ? -17.578 7.086 -1.818 1.00 86.00 191 SER A O 1
ATOM 1574 N N . ARG A 1 192 ? -15.756 6.826 -0.539 1.00 85.75 192 ARG A N 1
ATOM 1575 C CA . ARG A 1 192 ? -15.064 8.027 -1.050 1.00 85.75 192 ARG A CA 1
ATOM 1576 C C . ARG A 1 192 ? -14.728 7.940 -2.530 1.00 85.75 192 ARG A C 1
ATOM 1578 O O . ARG A 1 192 ? -14.773 8.958 -3.215 1.00 85.75 192 ARG A O 1
ATOM 1585 N N . PHE A 1 193 ? -14.368 6.753 -3.005 1.00 83.12 193 PHE A N 1
ATOM 1586 C CA . PHE A 1 193 ? -14.126 6.522 -4.419 1.00 83.12 193 PHE A CA 1
ATOM 1587 C C . PHE A 1 193 ? -15.412 6.670 -5.235 1.00 83.12 193 PHE A C 1
ATOM 1589 O O . PHE A 1 193 ? -15.359 7.233 -6.312 1.00 83.12 193 PHE A O 1
ATOM 1596 N N . LEU A 1 194 ? -16.565 6.209 -4.748 1.00 83.06 194 LEU A N 1
ATOM 1597 C CA . LEU A 1 194 ? -17.821 6.269 -5.502 1.00 83.06 194 LEU A CA 1
ATOM 1598 C C . LEU A 1 194 ? -18.507 7.640 -5.424 1.00 83.06 194 LEU A C 1
ATOM 1600 O O . LEU A 1 194 ? -19.001 8.133 -6.434 1.00 83.06 194 LEU A O 1
ATOM 1604 N N . THR A 1 195 ? -18.534 8.247 -4.236 1.00 76.75 195 THR A N 1
ATOM 1605 C CA . THR A 1 195 ? -19.363 9.430 -3.925 1.00 76.75 195 THR A CA 1
ATOM 1606 C C . THR A 1 195 ? -18.566 10.712 -3.688 1.00 76.75 195 THR A C 1
ATOM 1608 O O . THR A 1 195 ? -19.133 11.801 -3.681 1.00 76.75 195 THR A O 1
ATOM 1611 N N . GLY A 1 196 ? -17.253 10.612 -3.474 1.00 67.25 196 GLY A N 1
ATOM 1612 C CA . GLY A 1 196 ? -16.403 11.776 -3.247 1.00 67.25 196 GLY A CA 1
ATOM 1613 C C . GLY A 1 196 ? -16.047 12.514 -4.538 1.00 67.25 196 GLY A C 1
ATOM 1614 O O . GLY A 1 196 ? -16.326 12.056 -5.645 1.00 67.25 196 GLY A O 1
ATOM 1615 N N . ALA A 1 197 ? -15.293 13.608 -4.401 1.00 62.66 197 ALA A N 1
ATOM 1616 C CA . ALA A 1 197 ? -14.692 14.364 -5.512 1.00 62.66 197 ALA A CA 1
ATOM 1617 C C . ALA A 1 197 ? -13.703 13.554 -6.389 1.00 62.66 197 ALA A C 1
ATOM 1619 O O . ALA A 1 197 ? -13.017 14.119 -7.234 1.00 62.66 197 ALA A O 1
ATOM 1620 N N . TYR A 1 198 ? -13.595 12.246 -6.153 1.00 58.56 198 TYR A N 1
ATOM 1621 C CA . TYR A 1 198 ? -12.703 11.309 -6.824 1.00 58.56 198 TYR A CA 1
ATOM 1622 C C . TYR A 1 198 ? -13.469 10.216 -7.583 1.00 58.56 198 TYR A C 1
ATOM 1624 O O . TYR A 1 198 ? -12.831 9.280 -8.071 1.00 58.56 198 TYR A O 1
ATOM 1632 N N . GLY A 1 199 ? -14.802 10.296 -7.664 1.00 56.25 199 GLY A N 1
ATOM 1633 C CA . GLY A 1 199 ? -15.643 9.300 -8.326 1.00 56.25 199 GLY A CA 1
ATOM 1634 C C . GLY A 1 199 ? -15.837 9.496 -9.824 1.00 56.25 199 GLY A C 1
ATOM 1635 O O . GLY A 1 199 ? -15.347 10.458 -10.412 1.00 56.25 199 GLY A O 1
ATOM 1636 N N . PRO A 1 200 ? -16.511 8.553 -10.500 1.00 52.72 200 PRO A N 1
ATOM 1637 C CA . PRO A 1 200 ? -16.824 8.679 -11.923 1.00 52.72 200 PRO A CA 1
ATOM 1638 C C . PRO A 1 200 ? -17.771 9.856 -12.225 1.00 52.72 200 PRO A C 1
ATOM 1640 O O . PRO A 1 200 ? -17.791 10.320 -13.357 1.00 52.72 200 PRO A O 1
ATOM 1643 N N . GLY A 1 201 ? -18.507 10.363 -11.224 1.00 47.44 201 GLY A N 1
ATOM 1644 C CA . GLY A 1 201 ? -19.389 11.532 -11.342 1.00 47.44 201 GLY A CA 1
ATOM 1645 C C . GLY A 1 201 ? -18.799 12.864 -10.857 1.00 47.44 201 GLY A C 1
ATOM 1646 O O . GLY A 1 201 ? -19.464 13.891 -10.968 1.00 47.44 201 GLY A O 1
ATOM 1647 N N . SER A 1 202 ? -17.577 12.893 -10.310 1.00 48.53 202 SER A N 1
ATOM 1648 C CA . SER A 1 202 ? -16.937 14.160 -9.942 1.00 48.53 202 SER A CA 1
ATOM 1649 C C . SER A 1 202 ? -16.390 14.823 -11.199 1.00 48.53 202 SER A C 1
ATOM 1651 O O . SER A 1 202 ? -15.570 14.209 -11.882 1.00 48.53 202 SER A O 1
ATOM 1653 N N . GLN A 1 203 ? -16.818 16.054 -11.495 1.00 44.97 203 GLN A N 1
ATOM 1654 C CA . GLN A 1 203 ? -16.277 16.861 -12.590 1.00 44.97 203 GLN A CA 1
ATOM 1655 C C . GLN A 1 203 ? -14.750 16.907 -12.464 1.00 44.97 203 GLN A C 1
ATOM 1657 O O . GLN A 1 203 ? -14.198 17.604 -11.611 1.00 44.97 203 GLN A O 1
ATOM 1662 N N . THR A 1 204 ? -14.046 16.121 -13.276 1.00 43.06 204 THR A N 1
ATOM 1663 C CA . THR A 1 204 ? -12.610 16.290 -13.429 1.00 43.06 204 THR A CA 1
ATOM 1664 C C . THR A 1 204 ? -12.453 17.599 -14.176 1.00 43.06 204 THR A C 1
ATOM 1666 O O . THR A 1 204 ? -12.710 17.639 -15.378 1.00 43.06 204 THR A O 1
ATOM 1669 N N . ASN A 1 205 ? -12.064 18.669 -13.481 1.00 41.75 205 ASN A N 1
ATOM 1670 C CA . ASN A 1 205 ? -11.445 19.798 -14.158 1.00 41.75 205 ASN A CA 1
ATOM 1671 C C . ASN A 1 205 ? -10.300 19.205 -14.976 1.00 41.75 205 ASN A C 1
ATOM 1673 O O . ASN A 1 205 ? -9.320 18.703 -14.421 1.00 41.75 205 ASN A O 1
ATOM 1677 N N . SER A 1 206 ? -10.505 19.150 -16.288 1.00 38.97 206 SER A N 1
ATOM 1678 C CA . SER A 1 206 ? -9.541 18.676 -17.260 1.00 38.97 206 SER A CA 1
ATOM 1679 C C . SER A 1 206 ? -8.263 19.466 -17.039 1.00 38.97 206 SER A C 1
ATOM 1681 O O . SER A 1 206 ? -8.211 20.661 -17.330 1.00 38.97 206 SER A O 1
ATOM 1683 N N . VAL A 1 207 ? -7.237 18.819 -16.489 1.00 41.72 207 VAL A N 1
ATOM 1684 C CA . VAL A 1 207 ? -5.886 19.363 -16.551 1.00 41.72 207 VAL A CA 1
ATOM 1685 C C . VAL A 1 207 ? -5.526 19.314 -18.027 1.00 41.72 207 VAL A C 1
ATOM 1687 O O . VAL A 1 207 ? -5.258 18.242 -18.570 1.00 41.72 207 VAL A O 1
ATOM 1690 N N . ALA A 1 208 ? -5.652 20.462 -18.691 1.00 34.38 208 ALA A N 1
ATOM 1691 C CA . ALA A 1 208 ? -5.265 20.628 -20.076 1.00 34.38 208 ALA A CA 1
ATOM 1692 C C . ALA A 1 208 ? -3.813 20.166 -20.232 1.00 34.38 208 ALA A C 1
ATOM 1694 O O . ALA A 1 208 ? -2.935 20.560 -19.459 1.00 34.38 208 ALA A O 1
ATOM 1695 N N . CYS A 1 209 ? -3.581 19.291 -21.208 1.00 30.70 209 CYS A N 1
ATOM 1696 C CA . CYS A 1 209 ? -2.239 18.937 -21.636 1.00 30.70 209 CYS A CA 1
ATOM 1697 C C . CYS A 1 209 ? -1.584 20.225 -22.162 1.00 30.70 209 CYS A C 1
ATOM 1699 O O . CYS A 1 209 ? -2.169 20.842 -23.056 1.00 30.70 209 CYS A O 1
ATOM 1701 N N . PRO A 1 210 ? -0.440 20.676 -21.619 1.00 36.50 210 PRO A N 1
ATOM 1702 C CA . PRO A 1 210 ? 0.274 21.795 -22.212 1.00 36.50 210 PRO A CA 1
ATOM 1703 C C . PRO A 1 210 ? 0.699 21.383 -23.624 1.00 36.50 210 PRO A C 1
ATOM 1705 O O . PRO A 1 210 ? 1.248 20.291 -23.800 1.00 36.50 210 PRO A O 1
ATOM 1708 N N . THR A 1 211 ? 0.361 22.228 -24.596 1.00 44.75 211 THR A N 1
ATOM 1709 C CA . THR A 1 211 ? 0.771 22.144 -26.006 1.00 44.75 211 THR A CA 1
ATOM 1710 C C . THR A 1 211 ? 2.276 22.243 -26.168 1.00 44.75 211 THR A C 1
ATOM 1712 O O . THR A 1 211 ? 2.865 23.075 -25.437 1.00 44.75 211 THR A O 1
#

Solvent-accessible surface area (backbone atoms only — not comparable to full-atom values): 13063 Å² total; per-residue (Å²): 136,86,80,82,81,77,92,77,79,80,66,67,51,76,45,77,48,82,46,78,46,67,70,63,101,63,97,77,49,72,65,57,56,52,47,55,50,52,68,71,40,77,69,32,57,74,49,94,60,70,48,81,58,95,62,30,42,33,45,29,26,39,30,79,42,72,71,80,76,90,72,74,94,78,80,85,77,82,82,82,61,69,36,72,47,75,46,96,86,71,51,68,41,50,62,63,50,52,62,52,51,55,54,43,68,72,37,62,84,92,32,74,66,30,55,51,49,55,53,52,52,51,53,52,54,53,50,52,51,49,47,51,53,26,56,76,69,73,42,93,78,83,88,74,84,70,79,62,31,63,24,33,35,64,88,81,60,55,67,41,78,77,16,38,74,49,91,58,36,25,34,35,86,87,80,66,52,69,50,48,24,62,62,41,22,49,49,34,50,50,49,41,41,62,73,30,90,69,15,95,83,32,83,70,78,74,79,73,77,84,128

pLDDT: mean 71.46, std 18.93, range [28.48, 96.25]

Radius of gyration: 25.94 Å; Cα contacts (8 Å, |Δi|>4): 220; chains: 1; bounding box: 60×59×66 Å

Mean predicted aligned error: 17.82 Å

Nearest PDB structures (foldseek):
  8hr5-assembly1_A  TM=2.712E-01  e=4.773E-05  Clostridium novyi
  8dzj-assembly1_A  TM=3.194E-01  e=3.134E-04  Sulfoacidibacillus thermotolerans
  8j3r-assembly1_A  TM=3.077E-01  e=3.331E-04  Sulfoacidibacillus thermotolerans
  1j5u-assembly1_A  TM=4.891E-01  e=4.591E+00  Thermotoga maritima